Protein AF-A0A914BMP9-F1 (afdb_monomer_lite)

pLDDT: mean 74.97, std 15.51, range [31.22, 96.62]

Organism: Patiria miniata (NCBI:txid46514)

InterPro domains:
  IPR000421 Coagulation factor 5/8, C-terminal domain [PS50022] (1-108)
  IPR008979 Galactose-binding-like domain superfamily [SSF49785] (7-109)

Radius of gyration: 31.02 Å; chains: 1; bounding box: 95×32×79 Å

Foldseek 3Di:
DDFPDKDFPVAFWFKKKKKKAWQDPDPFAWFKKFKWFDQDPPPVDTDTFAKLVRDRIDTDDRPDDPPDRDIDIIITVGTDGHRMMIMDTDPDPGPDHDDDMDMDMDTDRPADDQEQALLVCLVVPDADFDKHWYNVCDPPPDDDTDIFTAHSVRSDTHWDWPCPDDDDDDDDPPDDDDDDIGIPDDLVVVVSSVVNDPDDDDDDDDDDDPDDPVPQDPQLQRGSDFDADSVRHTDSDPDDPPPPPPDPPD

Secondary structure (DSSP, 8-state):
--EEEEEEEEEEEEEEEEEEE---SSTT---EEEEEEESSS-TT--EEPPBTTS-SEEE------TT--PPEEEEBSS-EEEEEEEEEE-----S-----EEEEEEEE--S---BS-HHHHHHTT----EEEEE-SS-TTSSSPPEEEEEPTTT--EE--BTT-S--PPP--TTS-------BSS-HHHHHHHHHH-S----------SSS-GGGS-SSGGG-S---B-TTSPBPSSSSSS----PPP--

Structure (mmCIF, N/CA/C/O backbone):
data_AF-A0A914BMP9-F1
#
_entry.id   AF-A0A914BMP9-F1
#
loop_
_atom_site.group_PDB
_atom_site.id
_atom_site.type_symbol
_atom_site.label_atom_id
_atom_site.label_alt_id
_atom_site.label_comp_id
_atom_site.label_asym_id
_atom_site.label_entity_id
_atom_site.label_seq_id
_atom_site.pdbx_PDB_ins_code
_atom_site.Cartn_x
_atom_site.Cartn_y
_atom_site.Cartn_z
_atom_site.occupancy
_atom_site.B_iso_or_equiv
_atom_site.auth_seq_id
_atom_site.auth_comp_id
_atom_site.auth_asym_id
_atom_site.auth_atom_id
_atom_site.pdbx_PDB_model_num
ATOM 1 N N . MET A 1 1 ? 16.982 1.235 -35.894 1.00 47.88 1 MET A N 1
ATOM 2 C CA . MET A 1 1 ? 17.418 0.877 -3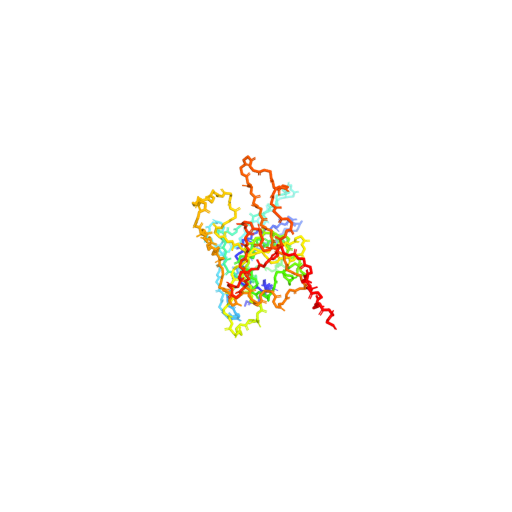4.534 1.00 47.88 1 MET A CA 1
ATOM 3 C C . MET A 1 1 ? 16.416 -0.136 -34.058 1.00 47.88 1 MET A C 1
ATOM 5 O O . MET A 1 1 ? 15.293 0.245 -33.751 1.00 47.88 1 MET A O 1
ATOM 9 N N . ASP A 1 2 ? 16.789 -1.405 -34.132 1.00 50.03 2 ASP A N 1
ATOM 10 C CA . ASP A 1 2 ? 15.947 -2.479 -33.630 1.00 50.03 2 ASP A CA 1
ATOM 11 C C . ASP A 1 2 ? 16.193 -2.558 -32.121 1.00 50.03 2 ASP A C 1
ATOM 13 O O . ASP A 1 2 ? 17.339 -2.580 -31.672 1.00 50.03 2 ASP A O 1
ATOM 17 N N . SER A 1 3 ? 15.127 -2.471 -31.326 1.00 55.94 3 SER A N 1
ATOM 18 C CA . SER A 1 3 ? 15.233 -2.638 -29.877 1.00 55.94 3 SER A CA 1
ATOM 19 C C . SER A 1 3 ? 15.641 -4.075 -29.590 1.00 55.94 3 SER A C 1
ATOM 21 O O . SER A 1 3 ? 14.993 -4.989 -30.104 1.00 55.94 3 SER A O 1
ATOM 23 N N . ILE A 1 4 ? 16.664 -4.270 -28.760 1.00 62.97 4 ILE A N 1
ATOM 24 C CA . ILE A 1 4 ? 17.112 -5.620 -28.404 1.00 62.97 4 ILE A CA 1
ATOM 25 C C . ILE A 1 4 ? 16.050 -6.296 -27.540 1.00 62.97 4 ILE A C 1
ATOM 27 O O . ILE A 1 4 ? 15.707 -7.437 -27.811 1.00 62.97 4 ILE A O 1
ATOM 31 N N . ASP A 1 5 ? 15.491 -5.571 -26.562 1.00 74.50 5 ASP A N 1
ATOM 32 C CA . ASP A 1 5 ? 14.438 -6.070 -25.676 1.00 74.50 5 ASP A CA 1
ATOM 33 C C . ASP A 1 5 ? 13.612 -4.920 -25.069 1.00 74.50 5 ASP A C 1
ATOM 35 O O . ASP A 1 5 ? 14.147 -3.862 -24.712 1.00 74.50 5 ASP A O 1
ATOM 39 N N . ILE A 1 6 ? 12.303 -5.151 -24.917 1.00 85.19 6 ILE A N 1
ATOM 40 C CA . ILE A 1 6 ? 11.377 -4.302 -24.155 1.00 85.19 6 ILE A CA 1
ATOM 41 C C . ILE A 1 6 ? 10.935 -5.079 -22.916 1.00 85.19 6 ILE A C 1
ATOM 43 O O . ILE A 1 6 ? 10.414 -6.187 -23.014 1.00 85.19 6 ILE A O 1
ATOM 47 N N . VAL A 1 7 ? 11.100 -4.469 -21.748 1.00 86.62 7 VAL A N 1
ATOM 48 C CA . VAL A 1 7 ? 10.632 -4.985 -20.463 1.00 86.62 7 VAL A CA 1
ATOM 49 C C . VAL A 1 7 ? 9.361 -4.241 -20.073 1.00 86.62 7 VAL A C 1
ATOM 51 O O . VAL A 1 7 ? 9.393 -3.030 -19.844 1.00 86.62 7 VAL A O 1
ATOM 54 N N . ASP A 1 8 ? 8.250 -4.969 -19.975 1.00 86.62 8 ASP A N 1
ATOM 55 C CA . ASP A 1 8 ? 7.015 -4.473 -19.370 1.00 86.62 8 ASP A CA 1
ATOM 56 C C . ASP A 1 8 ? 7.071 -4.650 -17.845 1.00 86.62 8 ASP A C 1
ATOM 58 O O . ASP A 1 8 ? 7.196 -5.765 -17.337 1.00 86.62 8 ASP A O 1
ATOM 62 N N . LEU A 1 9 ? 6.975 -3.544 -17.108 1.00 82.00 9 LEU A N 1
ATOM 63 C CA . LEU A 1 9 ? 6.970 -3.532 -15.643 1.00 82.00 9 LEU A CA 1
ATOM 64 C C . LEU A 1 9 ? 5.583 -3.812 -15.046 1.00 82.00 9 LEU A C 1
ATOM 66 O O . LEU A 1 9 ? 5.434 -3.875 -13.826 1.00 82.00 9 LEU A O 1
ATOM 70 N N . GLY A 1 10 ? 4.556 -3.970 -15.880 1.00 81.19 10 GLY A N 1
ATOM 71 C CA . GLY A 1 10 ? 3.204 -4.334 -15.469 1.00 81.19 10 GLY A CA 1
ATOM 72 C C . GLY A 1 10 ? 2.359 -3.171 -14.950 1.00 81.19 10 GLY A C 1
ATOM 73 O O . GLY A 1 10 ? 1.157 -3.182 -15.183 1.00 81.19 10 GLY A O 1
ATOM 74 N N . GLU A 1 11 ? 2.951 -2.166 -14.299 1.00 74.62 11 GLU A N 1
ATO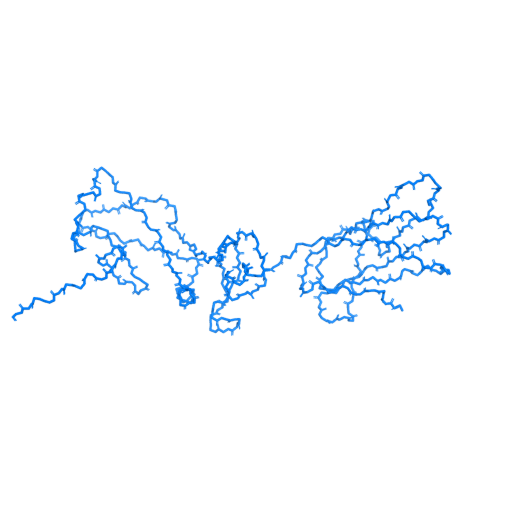M 75 C CA . GLU A 1 11 ? 2.339 -0.886 -13.896 1.00 74.62 11 GLU A CA 1
ATOM 76 C C . GLU A 1 11 ? 3.405 0.218 -13.852 1.00 74.62 11 GLU A C 1
ATOM 78 O O . GLU A 1 11 ? 4.608 -0.060 -13.884 1.00 74.62 11 GLU A O 1
ATOM 83 N N . ARG A 1 12 ? 2.982 1.489 -13.776 1.00 79.06 12 ARG A N 1
ATOM 84 C CA . ARG A 1 12 ? 3.905 2.629 -13.651 1.00 79.06 12 ARG A CA 1
ATOM 85 C C . ARG A 1 12 ? 4.666 2.530 -12.330 1.00 79.06 12 ARG A C 1
ATOM 87 O O . ARG A 1 12 ? 4.118 2.795 -11.267 1.00 79.06 12 ARG A O 1
ATOM 94 N N . THR A 1 13 ? 5.943 2.188 -12.412 1.00 78.19 13 THR A N 1
ATOM 95 C CA . THR A 1 13 ? 6.794 1.910 -11.257 1.00 78.19 13 THR A CA 1
ATOM 96 C C . THR A 1 13 ? 7.957 2.890 -11.226 1.00 78.19 13 THR A C 1
ATOM 98 O O . THR A 1 13 ? 8.589 3.159 -12.251 1.00 78.19 13 THR A O 1
ATOM 101 N N . ARG A 1 14 ? 8.259 3.447 -10.047 1.00 82.00 14 ARG A N 1
ATOM 102 C CA . ARG A 1 14 ? 9.479 4.236 -9.866 1.00 82.00 14 ARG A CA 1
ATOM 103 C C . ARG A 1 14 ? 10.655 3.274 -9.754 1.00 82.00 14 ARG A C 1
ATOM 105 O O . ARG A 1 14 ? 10.772 2.541 -8.777 1.00 82.00 14 ARG A O 1
ATOM 112 N N . VAL A 1 15 ? 11.514 3.288 -10.760 1.00 84.31 15 VAL A N 1
ATOM 113 C CA . VAL A 1 15 ? 12.625 2.353 -10.928 1.00 84.31 15 VAL A CA 1
ATOM 114 C C . VAL A 1 15 ? 13.955 3.092 -10.944 1.00 84.31 15 VAL A C 1
ATOM 116 O O . VAL A 1 15 ? 14.102 4.162 -11.535 1.00 84.31 15 VAL A O 1
ATOM 119 N N . SER A 1 16 ? 14.932 2.506 -10.270 1.00 86.12 16 SER A N 1
ATOM 120 C CA . SER A 1 16 ? 16.353 2.776 -10.447 1.00 86.12 16 SER A CA 1
ATOM 121 C C . SER A 1 16 ? 17.006 1.535 -11.054 1.00 86.12 16 SER A C 1
ATOM 123 O O . SER A 1 16 ? 16.418 0.452 -11.050 1.00 86.12 16 SER A O 1
ATOM 125 N N . GLY A 1 17 ? 18.211 1.668 -11.591 1.00 83.38 17 GLY A N 1
ATOM 126 C CA . GLY A 1 17 ? 18.893 0.567 -12.258 1.00 83.38 17 GLY A CA 1
ATOM 127 C C . GLY A 1 17 ? 20.357 0.483 -11.876 1.00 83.38 17 GLY A C 1
ATOM 128 O O . GLY A 1 17 ? 21.028 1.507 -11.714 1.00 83.38 17 GLY A O 1
ATOM 129 N N . ILE A 1 18 ? 20.833 -0.755 -11.759 1.00 80.75 18 ILE A N 1
ATOM 130 C CA . ILE A 1 18 ? 22.250 -1.097 -11.694 1.00 80.75 18 ILE A CA 1
ATOM 131 C C . ILE A 1 18 ? 22.560 -1.975 -12.902 1.00 80.75 18 ILE A C 1
ATOM 133 O O . ILE A 1 18 ? 21.872 -2.963 -13.168 1.00 80.75 18 ILE A O 1
ATOM 137 N N . ILE A 1 19 ? 23.614 -1.619 -13.629 1.00 76.94 19 ILE A N 1
ATOM 138 C CA . ILE A 1 19 ? 24.074 -2.378 -14.788 1.00 76.94 19 ILE A CA 1
ATOM 139 C C . ILE A 1 19 ? 25.419 -2.991 -14.447 1.00 76.94 19 ILE A C 1
ATOM 141 O O . ILE A 1 19 ? 26.342 -2.268 -14.080 1.00 76.94 19 ILE A O 1
ATOM 145 N N . ILE A 1 20 ? 25.529 -4.313 -14.573 1.00 72.25 20 ILE A N 1
ATOM 146 C CA . ILE A 1 20 ? 26.749 -5.057 -14.260 1.00 72.25 20 ILE A CA 1
ATOM 147 C C . ILE A 1 20 ? 27.230 -5.772 -15.517 1.00 72.25 20 ILE A C 1
ATOM 149 O O . ILE A 1 20 ? 26.557 -6.664 -16.039 1.00 72.25 20 ILE A O 1
ATOM 153 N N . GLN A 1 21 ? 28.447 -5.447 -15.947 1.00 69.50 21 GLN A N 1
ATOM 154 C CA . GLN A 1 21 ? 29.129 -6.176 -17.013 1.00 69.50 21 GLN A CA 1
ATOM 155 C C . GLN A 1 21 ? 30.239 -7.057 -16.445 1.00 69.50 21 GLN A C 1
ATOM 157 O O . GLN A 1 21 ? 31.037 -6.629 -15.604 1.00 69.50 21 GLN A O 1
ATOM 162 N N . LYS A 1 22 ? 30.289 -8.311 -16.905 1.00 62.03 22 LYS A N 1
ATOM 163 C CA . LYS A 1 22 ? 31.392 -9.223 -16.588 1.00 62.03 22 LYS A CA 1
ATOM 164 C C . LYS A 1 22 ? 32.527 -9.044 -17.604 1.00 62.03 22 LYS A C 1
ATOM 166 O O . LYS A 1 22 ? 32.237 -8.884 -18.789 1.00 62.03 22 LYS A O 1
ATOM 171 N N . PRO A 1 23 ? 33.799 -9.114 -17.172 1.00 58.88 23 PRO A N 1
ATOM 172 C CA . PRO A 1 23 ? 34.925 -9.101 -18.096 1.00 58.88 23 PRO A CA 1
ATOM 173 C C . PRO A 1 23 ? 34.833 -10.309 -19.034 1.00 58.88 23 PRO A C 1
ATOM 175 O O . PRO A 1 23 ? 34.606 -11.437 -18.588 1.00 58.88 23 PRO A O 1
ATOM 178 N N . TYR A 1 24 ? 34.986 -10.058 -20.333 1.00 57.50 24 TYR A N 1
ATOM 179 C CA . TYR A 1 24 ? 34.986 -11.090 -21.364 1.00 57.50 24 TYR A CA 1
ATOM 180 C C . TYR A 1 24 ? 36.405 -11.313 -21.892 1.00 57.50 24 TYR A C 1
ATOM 182 O O . TYR A 1 24 ? 37.180 -10.371 -22.029 1.00 57.50 24 TYR A O 1
ATOM 190 N N . TYR A 1 25 ? 36.750 -12.571 -22.171 1.00 55.09 25 TYR A N 1
ATOM 191 C CA . TYR A 1 25 ? 38.119 -12.998 -22.488 1.00 55.09 25 TYR A CA 1
ATOM 192 C C . TYR A 1 25 ? 38.595 -12.616 -23.898 1.00 55.09 25 TYR A C 1
ATOM 194 O O . TYR A 1 25 ? 39.784 -12.734 -24.188 1.00 55.09 25 TYR A O 1
ATOM 202 N N . TRP A 1 26 ? 37.691 -12.163 -24.769 1.00 54.84 26 TRP A N 1
ATOM 203 C CA . TRP A 1 26 ? 38.012 -11.801 -26.147 1.00 54.84 26 TRP A CA 1
ATOM 204 C C . TRP A 1 26 ? 38.124 -10.283 -26.295 1.00 54.84 26 TRP A C 1
ATOM 206 O O . TRP A 1 26 ? 37.185 -9.542 -26.002 1.00 54.84 26 TRP A O 1
ATOM 216 N N . HIS A 1 27 ? 39.288 -9.825 -26.757 1.00 53.19 27 HIS A N 1
ATOM 217 C CA . HIS A 1 27 ? 39.547 -8.426 -27.082 1.00 53.19 27 HIS A CA 1
ATOM 218 C C . HIS A 1 27 ? 38.557 -7.948 -28.158 1.00 53.19 27 HIS A C 1
ATOM 220 O O . HIS A 1 27 ? 38.539 -8.505 -29.252 1.00 53.19 27 HIS A O 1
ATOM 226 N N . GLY A 1 28 ? 37.743 -6.931 -27.855 1.00 53.28 28 GLY A N 1
ATOM 227 C CA . GLY A 1 28 ? 36.915 -6.241 -28.858 1.00 53.28 28 GLY A CA 1
ATOM 228 C C . GLY A 1 28 ? 35.428 -6.082 -28.537 1.00 53.28 28 GLY A C 1
ATOM 229 O O . GLY A 1 28 ? 34.734 -5.402 -29.284 1.00 53.28 28 GLY A O 1
ATOM 230 N N . CYS A 1 29 ? 34.925 -6.651 -27.437 1.00 58.94 29 CYS A N 1
ATOM 231 C CA . CYS A 1 29 ? 33.523 -6.476 -27.040 1.00 58.94 29 CYS A CA 1
ATOM 232 C C . CYS A 1 29 ? 33.325 -5.120 -26.344 1.00 58.94 29 CYS A C 1
ATOM 234 O O . CYS A 1 29 ? 33.365 -5.042 -25.117 1.00 58.94 29 CYS A O 1
ATOM 236 N N . ILE A 1 30 ? 33.150 -4.049 -27.118 1.00 55.19 30 ILE A N 1
ATOM 237 C CA . ILE A 1 30 ? 32.675 -2.760 -26.602 1.00 55.19 30 ILE A CA 1
ATOM 238 C C . ILE A 1 30 ? 31.152 -2.769 -26.699 1.00 55.19 30 ILE A C 1
ATOM 240 O O . ILE A 1 30 ? 30.599 -2.957 -27.779 1.00 55.19 30 ILE A O 1
ATOM 244 N N . THR A 1 31 ? 30.478 -2.580 -25.568 1.00 68.75 31 THR A N 1
ATOM 245 C CA . THR A 1 31 ? 29.019 -2.455 -25.511 1.00 68.75 31 THR A CA 1
ATOM 246 C C . THR A 1 31 ? 28.675 -1.056 -25.036 1.00 68.75 31 THR A C 1
ATOM 248 O O . THR A 1 31 ? 28.738 -0.760 -23.842 1.00 68.75 31 THR A O 1
ATOM 251 N N . SER A 1 32 ? 28.348 -0.189 -25.987 1.00 75.38 32 SER A N 1
ATOM 252 C CA . SER A 1 32 ? 27.621 1.046 -25.733 1.00 75.38 32 SER A CA 1
ATOM 253 C C . SER A 1 32 ? 26.132 0.779 -25.962 1.00 75.38 32 SER A C 1
ATOM 255 O O . SER A 1 32 ? 25.753 0.030 -26.864 1.00 75.38 32 SER A O 1
ATOM 257 N N . PHE A 1 33 ? 25.272 1.321 -25.104 1.00 78.31 33 PHE A N 1
ATOM 258 C CA . PHE A 1 33 ? 23.822 1.173 -25.238 1.00 78.31 33 PHE A CA 1
ATOM 259 C C . PHE A 1 33 ? 23.082 2.387 -24.689 1.00 78.31 33 PHE A C 1
ATOM 261 O O . PHE A 1 33 ? 23.592 3.127 -23.841 1.00 78.31 33 PHE A O 1
ATOM 268 N N . HIS A 1 34 ? 21.861 2.560 -25.185 1.00 86.06 34 HIS A N 1
ATOM 269 C CA . HIS A 1 34 ? 20.891 3.521 -24.688 1.00 86.06 34 HIS A CA 1
ATOM 270 C C . HIS A 1 34 ? 19.829 2.776 -23.889 1.00 86.06 34 HIS A C 1
ATOM 272 O O . HIS A 1 34 ? 19.298 1.755 -24.335 1.00 86.06 34 HIS A O 1
ATOM 278 N N . LEU A 1 35 ? 19.507 3.306 -22.715 1.00 89.19 35 LEU A N 1
ATOM 279 C CA . LEU A 1 35 ? 18.320 2.903 -21.979 1.00 89.19 35 LEU A CA 1
ATOM 280 C C . LEU A 1 35 ? 17.268 3.983 -22.126 1.00 89.19 35 LEU A C 1
ATOM 282 O O . LEU A 1 35 ? 17.548 5.168 -21.951 1.00 89.19 35 LEU A O 1
ATOM 286 N N . GLU A 1 36 ? 16.049 3.560 -22.407 1.00 91.62 36 GLU A N 1
ATOM 287 C CA . GLU A 1 36 ? 14.914 4.459 -22.521 1.00 91.62 36 GLU A CA 1
ATOM 288 C C . GLU A 1 36 ? 13.722 3.892 -21.765 1.00 91.62 36 GLU A C 1
ATOM 290 O O . GLU A 1 36 ? 13.591 2.678 -21.594 1.00 91.62 36 GLU A O 1
ATOM 295 N N . TYR A 1 37 ? 12.831 4.774 -21.329 1.00 92.00 37 TYR A N 1
ATOM 296 C CA . TYR A 1 37 ? 11.592 4.396 -20.670 1.00 92.00 37 TYR A CA 1
ATOM 297 C C . TYR A 1 37 ? 10.379 5.064 -21.308 1.00 92.00 37 TYR A C 1
ATOM 299 O O . TYR A 1 37 ? 10.472 6.152 -21.877 1.00 92.00 37 TYR A O 1
ATOM 307 N N . ALA A 1 38 ? 9.228 4.413 -21.172 1.00 90.06 38 ALA A N 1
ATOM 308 C CA . ALA A 1 38 ? 7.928 4.968 -21.520 1.00 90.06 38 ALA A CA 1
ATOM 309 C C . ALA A 1 38 ? 7.017 4.967 -20.286 1.00 90.06 38 ALA A C 1
ATOM 311 O O . ALA A 1 38 ? 7.037 4.035 -19.478 1.00 90.06 38 ALA A O 1
ATOM 312 N N . ILE A 1 39 ? 6.223 6.029 -20.131 1.00 83.81 39 ILE A N 1
ATOM 313 C CA . ILE A 1 39 ? 5.306 6.230 -18.989 1.00 83.81 39 ILE A CA 1
ATOM 314 C C . ILE A 1 39 ? 3.893 5.700 -19.309 1.00 83.81 39 ILE A C 1
ATOM 316 O O . ILE A 1 39 ? 3.117 5.372 -18.408 1.00 83.81 39 ILE A O 1
ATOM 320 N N . SER A 1 40 ? 3.544 5.627 -20.592 1.00 81.31 40 SER A N 1
ATOM 321 C CA . SER A 1 40 ? 2.226 5.239 -21.108 1.00 81.31 40 SER A CA 1
ATOM 322 C C . SER A 1 40 ? 2.308 4.012 -22.009 1.00 81.31 40 SER A C 1
ATOM 324 O O . SER A 1 40 ? 3.388 3.665 -22.475 1.00 81.31 40 SER A O 1
ATOM 326 N N . ASP A 1 41 ? 1.147 3.440 -22.328 1.00 77.44 41 ASP A N 1
ATOM 327 C CA . ASP A 1 41 ? 1.000 2.344 -23.302 1.00 77.44 41 ASP A CA 1
ATOM 328 C C . ASP A 1 41 ? 1.334 2.763 -24.742 1.00 77.44 41 ASP A C 1
ATOM 330 O O . ASP A 1 41 ? 1.500 1.928 -25.628 1.00 77.44 41 ASP A O 1
ATOM 334 N N . ASP A 1 42 ? 1.485 4.069 -24.976 1.00 79.06 42 ASP A N 1
ATOM 335 C CA . ASP A 1 42 ? 2.047 4.615 -26.206 1.00 79.06 42 ASP A CA 1
ATOM 336 C C . ASP A 1 42 ? 3.556 4.319 -26.301 1.00 79.06 42 ASP A C 1
ATOM 338 O O . ASP A 1 42 ? 4.407 5.139 -25.947 1.00 79.06 42 ASP A O 1
ATOM 342 N N . VAL A 1 43 ? 3.877 3.134 -26.826 1.00 71.38 43 VAL A N 1
ATOM 343 C CA . VAL A 1 43 ? 5.238 2.653 -27.122 1.00 71.38 43 VAL A CA 1
ATOM 344 C C . VAL A 1 43 ? 5.920 3.398 -28.278 1.00 71.38 43 VAL A C 1
ATOM 346 O O . VAL A 1 43 ? 6.939 2.941 -28.794 1.00 71.38 43 VAL A O 1
ATOM 349 N N . THR A 1 44 ? 5.394 4.544 -28.717 1.00 79.19 44 THR A N 1
ATOM 350 C CA . THR A 1 44 ? 6.082 5.428 -29.672 1.00 79.19 44 THR A CA 1
ATOM 351 C C . THR A 1 44 ? 6.859 6.549 -28.980 1.00 79.19 44 THR A C 1
ATOM 353 O O . THR A 1 44 ? 7.745 7.145 -29.592 1.00 79.19 44 THR A O 1
ATOM 356 N N . LYS A 1 45 ? 6.585 6.810 -27.693 1.00 86.44 45 LYS A N 1
ATOM 357 C CA . LYS A 1 45 ? 7.198 7.899 -26.920 1.00 86.44 45 LYS A CA 1
ATOM 358 C C . LYS A 1 45 ? 8.150 7.362 -25.863 1.00 86.44 45 LYS A C 1
ATOM 360 O O . LYS A 1 45 ? 7.734 6.909 -24.799 1.00 86.44 45 LYS A O 1
ATOM 365 N N . TRP A 1 46 ? 9.437 7.486 -26.157 1.00 90.88 46 TRP A N 1
ATOM 366 C CA . TRP A 1 46 ? 10.519 7.020 -25.301 1.00 90.88 46 TRP A CA 1
ATOM 367 C C . TRP A 1 46 ? 11.344 8.193 -24.789 1.00 90.88 46 TRP A C 1
ATOM 369 O O . TRP A 1 46 ? 11.604 9.148 -25.519 1.00 90.88 46 TRP A O 1
ATOM 379 N N . ILE A 1 47 ? 11.720 8.122 -23.516 1.00 91.94 47 ILE A N 1
ATOM 380 C CA . ILE A 1 47 ? 12.506 9.137 -22.819 1.00 91.94 47 ILE A CA 1
ATOM 381 C C . ILE A 1 47 ? 13.836 8.496 -22.404 1.00 91.94 47 ILE A C 1
ATOM 383 O O . ILE A 1 47 ? 13.809 7.413 -21.811 1.00 91.94 47 ILE A O 1
ATOM 387 N N . PRO A 1 48 ? 14.994 9.123 -22.676 1.00 92.62 48 PRO A N 1
ATOM 388 C CA . PRO A 1 48 ? 16.286 8.555 -22.312 1.00 92.62 48 PRO A CA 1
ATOM 389 C C . PRO A 1 48 ? 16.476 8.509 -20.792 1.00 92.62 48 PRO A C 1
ATOM 391 O O . PRO A 1 48 ? 16.109 9.432 -20.059 1.00 92.62 48 PRO A O 1
ATOM 394 N N . ILE A 1 49 ? 17.080 7.421 -20.316 1.00 91.12 49 ILE A N 1
ATOM 395 C CA . ILE A 1 49 ? 17.577 7.289 -18.948 1.00 91.12 49 ILE A CA 1
ATOM 396 C C . ILE A 1 49 ? 19.031 7.750 -18.936 1.00 91.12 49 ILE A C 1
ATOM 398 O O . ILE A 1 49 ? 19.861 7.234 -19.679 1.00 91.12 49 ILE A O 1
ATOM 402 N N . LEU A 1 50 ? 19.346 8.704 -18.062 1.00 89.25 50 LEU A N 1
ATOM 403 C CA . LEU A 1 50 ? 20.698 9.238 -17.937 1.00 89.25 50 LEU A CA 1
ATOM 404 C C . LEU A 1 50 ? 21.553 8.380 -16.995 1.00 89.25 50 LEU A C 1
ATOM 406 O O . LEU A 1 50 ? 21.101 7.986 -15.914 1.00 89.25 50 LEU A O 1
ATOM 410 N N . ASN A 1 51 ? 22.804 8.145 -17.381 1.00 87.00 51 ASN A N 1
ATOM 411 C CA . ASN A 1 51 ? 23.848 7.570 -16.533 1.00 87.00 51 ASN A CA 1
ATOM 412 C C . ASN A 1 51 ? 24.271 8.566 -15.438 1.00 87.00 51 ASN A C 1
ATOM 414 O O . ASN A 1 51 ? 23.975 9.753 -15.529 1.00 87.00 51 ASN A O 1
ATOM 418 N N . SER A 1 52 ? 24.976 8.117 -14.400 1.00 83.56 52 SER A N 1
ATOM 419 C CA . SER A 1 52 ? 25.420 8.938 -13.262 1.00 83.56 52 SER A CA 1
ATOM 420 C C . SER A 1 52 ? 26.232 10.185 -13.646 1.00 83.56 52 SER A C 1
ATOM 422 O O . SER A 1 52 ? 26.174 11.193 -12.942 1.00 83.56 52 SER A O 1
ATOM 424 N N . ASP A 1 53 ? 26.930 10.152 -14.782 1.00 85.19 53 ASP A N 1
ATOM 425 C CA . ASP A 1 53 ? 27.639 11.286 -15.392 1.00 85.19 53 ASP A CA 1
ATOM 426 C C . ASP A 1 53 ? 26.736 12.214 -16.234 1.00 85.19 53 ASP A C 1
ATOM 428 O O . ASP A 1 53 ? 27.213 13.171 -16.840 1.00 85.19 53 ASP A O 1
ATOM 432 N N . ARG A 1 54 ? 25.423 11.958 -16.226 1.00 84.06 54 ARG A N 1
ATOM 433 C CA . ARG A 1 54 ? 24.352 12.635 -16.971 1.00 84.06 54 ARG A CA 1
ATOM 434 C C . ARG A 1 54 ? 24.407 12.460 -18.487 1.00 84.06 54 ARG A C 1
ATOM 436 O O . ARG A 1 54 ? 23.752 13.214 -19.204 1.00 84.06 54 ARG A O 1
ATOM 443 N N . THR A 1 55 ? 25.149 11.475 -18.980 1.00 87.88 55 THR A N 1
ATOM 444 C CA . THR A 1 55 ? 25.142 11.118 -20.401 1.00 87.88 55 THR A CA 1
ATOM 445 C C . THR A 1 55 ? 24.018 10.127 -20.719 1.00 87.88 55 THR A C 1
ATOM 447 O O . THR A 1 55 ? 23.573 9.371 -19.857 1.00 87.88 55 THR A O 1
ATOM 450 N N . GLU A 1 56 ? 23.540 10.133 -21.964 1.00 87.06 56 GLU A N 1
ATOM 451 C CA . GLU A 1 56 ? 22.502 9.203 -22.453 1.00 87.06 56 GLU A CA 1
ATOM 452 C C . GLU A 1 56 ? 23.069 7.840 -22.875 1.00 87.06 56 GLU A C 1
ATOM 454 O O . GLU A 1 56 ? 22.322 6.889 -23.101 1.00 87.06 56 GLU A O 1
ATOM 459 N N . VAL A 1 57 ? 24.394 7.752 -23.016 1.00 84.50 57 VAL A N 1
ATOM 460 C CA . VAL A 1 57 ? 25.089 6.550 -23.471 1.00 84.50 57 VAL A CA 1
ATOM 461 C C . VAL A 1 57 ? 25.760 5.901 -22.279 1.00 84.50 57 VAL A C 1
ATOM 463 O O . VAL A 1 57 ? 26.703 6.442 -21.702 1.00 84.50 57 VAL A O 1
ATOM 466 N N . PHE A 1 58 ? 25.338 4.686 -21.960 1.00 79.62 58 PHE A N 1
ATOM 467 C CA . PHE A 1 58 ? 26.060 3.858 -21.012 1.00 79.62 58 PHE A CA 1
ATOM 468 C C . PHE A 1 58 ? 27.272 3.265 -21.729 1.00 79.62 58 PHE A C 1
ATOM 470 O O . PHE A 1 58 ? 27.158 2.311 -22.498 1.00 79.62 58 PHE A O 1
ATOM 477 N N . GLN A 1 59 ? 28.439 3.875 -21.519 1.00 74.31 59 GLN A N 1
ATOM 478 C CA . GLN A 1 59 ? 29.699 3.368 -22.052 1.00 74.31 59 GLN A CA 1
ATOM 479 C C . GLN A 1 59 ? 30.346 2.411 -21.061 1.00 74.31 59 GLN A C 1
ATOM 481 O O . GLN A 1 59 ? 30.620 2.777 -19.916 1.00 74.31 59 GLN A O 1
ATOM 486 N N . VAL A 1 60 ? 30.682 1.212 -21.530 1.00 66.00 60 VAL A N 1
ATOM 487 C CA . VAL A 1 60 ? 31.548 0.305 -20.781 1.00 66.00 60 VAL A CA 1
ATOM 488 C C . VAL A 1 60 ? 32.910 0.245 -21.456 1.00 66.00 60 VAL A C 1
ATOM 490 O O . VAL A 1 60 ? 33.057 -0.226 -22.583 1.00 66.00 60 VAL A O 1
ATOM 493 N N . LYS A 1 61 ? 33.933 0.771 -20.774 1.00 57.91 61 LYS A N 1
ATOM 494 C CA . LYS A 1 61 ? 35.308 0.805 -21.290 1.00 57.91 61 LYS A CA 1
ATOM 495 C C . LYS A 1 61 ? 35.885 -0.614 -21.310 1.00 57.91 61 LYS A C 1
ATOM 497 O O . LYS A 1 61 ? 36.298 -1.134 -20.281 1.00 57.91 61 LYS A O 1
ATOM 502 N N . ALA A 1 62 ? 35.930 -1.230 -22.488 1.00 51.88 62 ALA A N 1
ATOM 503 C CA . ALA A 1 62 ? 36.295 -2.637 -22.669 1.00 51.88 62 ALA A CA 1
ATOM 504 C C . ALA A 1 62 ? 37.798 -2.907 -22.891 1.00 51.88 62 ALA A C 1
ATOM 506 O O . ALA A 1 62 ? 38.164 -3.792 -23.662 1.00 51.88 62 ALA A O 1
ATOM 507 N N . TYR A 1 63 ? 38.693 -2.194 -22.205 1.00 52.97 63 TYR A N 1
ATOM 508 C CA . TYR A 1 63 ? 40.117 -2.559 -22.191 1.00 52.97 63 TYR A CA 1
ATOM 509 C C . TYR A 1 63 ? 40.450 -3.350 -20.928 1.00 52.97 63 TYR A C 1
ATOM 511 O O . TYR A 1 63 ? 41.233 -2.915 -20.089 1.00 52.97 63 TYR A O 1
ATOM 519 N N . PHE A 1 64 ? 39.850 -4.532 -20.789 1.00 53.94 64 PHE A N 1
ATOM 520 C CA . PHE A 1 64 ? 40.272 -5.469 -19.756 1.00 53.94 64 PHE A CA 1
ATOM 521 C C . PHE A 1 64 ? 41.593 -6.104 -20.197 1.00 53.94 64 PHE A C 1
ATOM 523 O O . PHE A 1 64 ? 41.643 -6.930 -21.109 1.00 53.94 64 PHE A O 1
ATOM 530 N N . THR A 1 65 ? 42.694 -5.699 -19.567 1.00 52.88 65 THR A N 1
ATOM 531 C CA . THR A 1 65 ? 43.934 -6.483 -19.627 1.00 52.88 65 THR A CA 1
ATOM 532 C C . THR A 1 65 ? 43.695 -7.821 -18.919 1.00 52.88 65 THR A C 1
ATOM 534 O O . THR A 1 65 ? 42.850 -7.900 -18.026 1.00 52.88 65 THR A O 1
ATOM 537 N N . GLN A 1 66 ? 44.424 -8.883 -19.293 1.00 53.19 66 GLN A N 1
ATOM 538 C CA . GLN A 1 66 ? 44.256 -10.268 -18.797 1.00 53.19 66 GLN A CA 1
ATOM 539 C C . GLN A 1 66 ? 44.246 -10.436 -17.258 1.00 53.19 66 GLN A C 1
ATOM 541 O O . GLN A 1 66 ? 44.072 -11.550 -16.762 1.00 53.19 66 GLN A O 1
ATOM 546 N N . HIS A 1 67 ? 44.469 -9.374 -16.480 1.00 52.81 67 HIS A N 1
ATOM 547 C CA . HIS A 1 67 ? 44.579 -9.398 -15.022 1.00 52.81 67 HIS A CA 1
ATOM 548 C C . HIS A 1 67 ? 43.527 -8.554 -14.284 1.00 52.81 67 HIS A C 1
ATOM 550 O O . HIS A 1 67 ? 43.484 -8.604 -13.055 1.00 52.81 67 HIS A O 1
ATOM 556 N N . GLN A 1 68 ? 42.633 -7.836 -14.976 1.00 52.38 68 GLN A N 1
ATOM 557 C CA . GLN A 1 68 ? 41.566 -7.084 -14.306 1.00 52.38 68 GLN A CA 1
ATOM 558 C C . GLN A 1 68 ? 40.285 -7.918 -14.174 1.00 52.38 68 GLN A C 1
ATOM 560 O O . GLN A 1 68 ? 39.567 -8.169 -15.136 1.00 52.38 68 GLN A O 1
ATOM 565 N N . ARG A 1 69 ? 39.973 -8.320 -12.934 1.00 53.66 69 ARG A N 1
ATOM 566 C CA . ARG A 1 69 ? 38.670 -8.890 -12.524 1.00 53.66 69 ARG A CA 1
ATOM 567 C C . ARG A 1 69 ? 37.618 -7.803 -12.251 1.00 53.66 69 ARG A C 1
ATOM 569 O O . ARG A 1 69 ? 36.688 -8.024 -11.474 1.00 53.66 69 ARG A O 1
ATOM 576 N N . GLU A 1 70 ? 37.805 -6.606 -12.791 1.00 53.16 70 GLU A N 1
ATOM 577 C CA . GLU A 1 70 ? 36.961 -5.465 -12.457 1.00 53.16 70 GLU A CA 1
ATOM 578 C C . GLU A 1 70 ? 35.600 -5.605 -13.141 1.00 53.16 70 GLU A C 1
ATOM 580 O O . GLU A 1 70 ? 35.495 -5.853 -14.340 1.00 53.16 70 GLU A O 1
ATOM 585 N N . ARG A 1 71 ? 34.539 -5.504 -12.339 1.00 64.06 71 ARG A N 1
ATOM 586 C CA . ARG A 1 71 ? 33.163 -5.421 -12.823 1.00 64.06 71 ARG A CA 1
ATOM 587 C C . ARG A 1 71 ? 32.876 -3.953 -13.084 1.00 64.06 71 ARG A C 1
ATOM 589 O O . ARG A 1 71 ? 33.031 -3.148 -12.168 1.00 64.06 71 ARG A O 1
ATOM 596 N N . HIS A 1 72 ? 32.447 -3.611 -14.293 1.00 65.56 72 HIS A N 1
ATOM 597 C CA . HIS A 1 72 ? 31.935 -2.270 -14.538 1.00 65.56 72 HIS A CA 1
ATOM 598 C C . HIS A 1 72 ? 30.510 -2.191 -13.997 1.00 65.56 72 HIS A C 1
ATOM 600 O O . HIS A 1 72 ? 29.686 -3.056 -14.314 1.00 65.56 72 HIS A O 1
ATOM 606 N N . ILE A 1 73 ? 30.252 -1.186 -13.159 1.00 69.38 73 ILE A N 1
ATOM 607 C CA . ILE A 1 73 ? 28.940 -0.938 -12.572 1.00 69.38 73 ILE A CA 1
ATOM 608 C C . ILE A 1 73 ? 28.503 0.470 -12.956 1.00 69.38 73 ILE A C 1
ATOM 610 O O . ILE A 1 73 ? 29.164 1.442 -12.591 1.00 69.38 73 ILE A O 1
ATOM 614 N N . SER A 1 74 ? 27.387 0.568 -13.672 1.00 75.00 74 SER A N 1
ATOM 615 C CA . SER A 1 74 ? 26.745 1.844 -13.993 1.00 75.00 74 SER A CA 1
ATOM 616 C C . SER A 1 74 ? 25.426 1.979 -13.246 1.00 75.00 74 SER A C 1
ATOM 618 O O . SER A 1 74 ? 24.749 0.984 -12.979 1.00 75.00 74 SER A O 1
ATOM 620 N N . TYR A 1 75 ? 25.068 3.220 -12.928 1.00 83.00 75 TYR A N 1
ATOM 621 C CA . TYR A 1 75 ? 23.871 3.564 -12.168 1.00 83.00 75 TYR A CA 1
ATOM 622 C C . TYR A 1 75 ? 23.071 4.612 -12.921 1.00 83.00 75 TYR A C 1
ATOM 624 O O . TYR A 1 75 ? 23.633 5.441 -13.638 1.00 83.00 75 TYR A O 1
ATOM 632 N N . PHE A 1 76 ? 21.7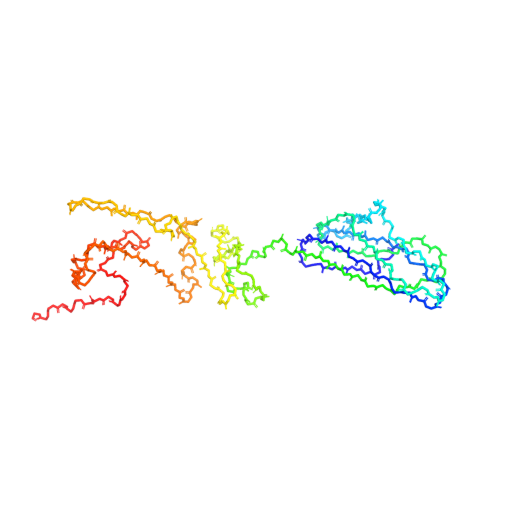62 4.616 -12.705 1.00 86.56 76 PHE A N 1
ATOM 633 C CA . PHE A 1 76 ? 20.932 5.718 -13.174 1.00 86.56 76 PHE A CA 1
ATOM 634 C C . PHE A 1 76 ? 21.297 6.982 -12.391 1.00 86.56 76 PHE A C 1
ATOM 636 O O . PHE A 1 76 ? 21.514 6.923 -11.180 1.00 86.56 76 PHE A O 1
ATOM 643 N N . TYR A 1 77 ? 21.329 8.133 -13.063 1.00 84.81 77 TYR A N 1
ATOM 644 C CA . TYR A 1 77 ? 21.508 9.427 -12.399 1.00 84.81 77 TYR A CA 1
ATOM 645 C C . TYR A 1 77 ? 20.420 9.682 -11.348 1.00 84.81 77 TYR A C 1
ATOM 647 O O . TYR A 1 77 ? 20.687 10.179 -10.254 1.00 84.81 77 TYR A O 1
ATOM 655 N N . SER A 1 78 ? 19.182 9.330 -11.690 1.00 80.62 78 SER A N 1
ATOM 656 C CA . SER A 1 78 ? 18.010 9.450 -10.833 1.00 80.62 78 SER A CA 1
ATOM 657 C C . SER A 1 78 ? 17.016 8.334 -11.135 1.00 80.62 78 SER A C 1
ATOM 659 O O . SER A 1 78 ? 16.976 7.825 -12.255 1.00 80.62 78 SER A O 1
ATOM 661 N N . SER A 1 79 ? 16.160 8.001 -10.166 1.00 83.44 79 SER A N 1
ATOM 662 C CA . SER A 1 79 ? 15.021 7.113 -10.429 1.00 83.44 79 SER A CA 1
ATOM 663 C C . SER A 1 79 ? 14.071 7.715 -11.470 1.00 83.44 79 SER A C 1
ATOM 665 O O . SER A 1 79 ? 13.816 8.923 -11.466 1.00 83.44 79 SER A O 1
ATOM 667 N N . VAL A 1 80 ? 13.517 6.865 -12.331 1.00 86.31 80 VAL A N 1
ATOM 668 C CA . VAL A 1 80 ? 12.539 7.235 -13.363 1.00 86.31 80 VAL A CA 1
ATOM 669 C C . VAL A 1 80 ? 11.200 6.566 -13.074 1.00 86.31 80 VAL A C 1
ATOM 671 O O . VAL A 1 80 ? 11.156 5.488 -12.488 1.00 86.31 80 VAL A O 1
ATOM 674 N N . LEU A 1 81 ? 10.092 7.208 -13.442 1.00 85.62 81 LEU A N 1
ATOM 675 C CA . LEU A 1 81 ? 8.768 6.587 -13.384 1.00 85.62 81 LEU A CA 1
ATOM 676 C C . LEU A 1 81 ? 8.503 5.916 -14.732 1.00 85.62 81 LEU A C 1
ATOM 678 O O . LEU A 1 81 ? 8.308 6.616 -15.720 1.00 85.62 81 LEU A O 1
ATOM 682 N N . ALA A 1 82 ? 8.511 4.586 -14.779 1.00 87.25 82 ALA A N 1
ATOM 683 C CA . ALA A 1 82 ? 8.448 3.824 -16.022 1.00 87.25 82 ALA A CA 1
ATOM 684 C C . ALA A 1 82 ? 7.342 2.765 -15.985 1.00 87.25 82 ALA A C 1
ATOM 686 O O . ALA A 1 82 ? 7.108 2.134 -14.957 1.00 87.25 82 ALA A O 1
ATOM 687 N N . ARG A 1 83 ? 6.683 2.552 -17.125 1.00 84.25 83 ARG A N 1
ATOM 688 C CA . ARG A 1 83 ? 5.855 1.373 -17.404 1.00 84.25 83 ARG A CA 1
ATOM 689 C C . ARG A 1 83 ? 6.625 0.371 -18.260 1.00 84.25 83 ARG A C 1
ATOM 691 O O . ARG A 1 83 ? 6.605 -0.818 -17.973 1.00 84.25 83 ARG A O 1
ATOM 698 N N . PHE A 1 84 ? 7.336 0.874 -19.263 1.00 89.50 84 PHE A N 1
ATOM 699 C CA . PHE A 1 84 ? 8.231 0.079 -20.092 1.00 89.50 84 PHE A CA 1
ATOM 700 C C . PHE A 1 84 ? 9.647 0.613 -19.969 1.00 89.50 84 PHE A C 1
ATOM 702 O O . PHE A 1 84 ? 9.847 1.828 -19.894 1.00 89.50 84 PHE A O 1
ATOM 709 N N . ILE A 1 85 ? 10.617 -0.291 -19.991 1.00 90.12 85 ILE A N 1
ATOM 710 C CA . ILE A 1 85 ? 12.023 0.035 -20.221 1.00 90.12 85 ILE A CA 1
ATOM 711 C C . ILE A 1 85 ? 12.459 -0.719 -21.463 1.00 90.12 85 ILE A C 1
ATOM 713 O O . ILE A 1 85 ? 12.122 -1.889 -21.621 1.00 90.12 85 ILE A O 1
ATOM 717 N N . ARG A 1 86 ? 13.228 -0.073 -22.331 1.00 88.75 86 ARG A N 1
ATOM 718 C CA . ARG A 1 86 ? 13.875 -0.753 -23.448 1.00 88.75 86 ARG A CA 1
ATOM 719 C C . ARG A 1 86 ? 15.358 -0.464 -23.492 1.00 88.75 86 ARG A C 1
ATOM 721 O O . ARG A 1 86 ? 15.821 0.583 -23.032 1.00 88.75 86 ARG A O 1
ATOM 728 N N . LEU A 1 87 ? 16.068 -1.406 -24.093 1.00 85.31 87 LEU A N 1
ATOM 729 C CA . LEU A 1 87 ? 17.472 -1.275 -24.424 1.00 85.31 87 LEU A CA 1
ATOM 730 C C . LEU A 1 87 ? 17.630 -1.169 -25.938 1.00 85.31 87 LEU A C 1
ATOM 732 O O . LEU A 1 87 ? 17.138 -2.017 -26.685 1.00 85.31 87 LEU A O 1
ATOM 736 N N . ASN A 1 88 ? 18.367 -0.148 -26.368 1.00 81.62 88 ASN A N 1
ATOM 737 C CA . ASN A 1 88 ? 18.779 0.012 -27.755 1.00 81.62 88 ASN A CA 1
ATOM 738 C C . ASN A 1 88 ? 20.301 -0.030 -27.853 1.00 81.62 88 ASN A C 1
ATOM 740 O O . ASN A 1 88 ? 21.011 0.474 -26.977 1.00 81.62 88 ASN A O 1
ATOM 744 N N . GLU A 1 89 ? 20.797 -0.590 -28.950 1.00 72.50 89 GLU A N 1
ATOM 745 C CA . GLU A 1 89 ? 22.220 -0.571 -29.271 1.00 72.50 89 GLU A CA 1
ATOM 746 C C . GLU A 1 89 ? 22.732 0.867 -29.376 1.00 72.50 89 GLU A C 1
ATOM 748 O O . GLU A 1 89 ? 22.141 1.718 -30.046 1.00 72.50 89 GLU A O 1
ATOM 753 N N . GLY A 1 90 ? 23.841 1.138 -28.690 1.00 66.06 90 GLY A N 1
ATOM 754 C CA . GLY A 1 90 ? 24.639 2.330 -28.911 1.00 66.06 90 GLY A CA 1
ATOM 755 C C . GLY A 1 90 ? 25.357 2.154 -30.235 1.00 66.06 90 GLY A C 1
ATOM 756 O O . GLY A 1 90 ? 25.850 1.071 -30.541 1.00 66.06 90 GLY A O 1
ATOM 757 N N . LEU A 1 91 ? 25.356 3.202 -31.050 1.00 56.94 91 LEU A N 1
ATOM 758 C CA . LEU A 1 91 ? 25.931 3.214 -32.393 1.00 56.94 91 LEU A CA 1
ATOM 759 C C . LEU A 1 91 ? 27.466 3.102 -32.350 1.00 56.94 91 LEU A C 1
ATOM 761 O O . LEU A 1 91 ? 28.166 4.047 -32.702 1.00 56.94 91 LEU A O 1
ATOM 765 N N . ASP A 1 92 ? 28.008 1.962 -31.937 1.00 56.19 92 ASP A N 1
ATOM 766 C CA . ASP A 1 92 ? 29.381 1.602 -32.252 1.00 56.19 92 ASP A CA 1
ATOM 767 C C . ASP A 1 92 ? 29.370 0.746 -33.517 1.00 56.19 92 ASP A C 1
ATOM 769 O O . ASP A 1 92 ? 28.835 -0.364 -33.548 1.00 56.19 92 ASP A O 1
ATOM 773 N N . ASN A 1 93 ? 30.016 1.261 -34.568 1.00 54.66 93 ASN A N 1
ATOM 774 C CA . ASN A 1 93 ? 30.277 0.581 -35.845 1.00 54.66 93 ASN A CA 1
ATOM 775 C C . ASN A 1 93 ? 31.248 -0.615 -35.694 1.00 54.66 93 ASN A C 1
ATOM 777 O O . ASN A 1 93 ? 32.014 -0.928 -36.608 1.00 54.66 93 ASN A O 1
ATOM 781 N N . SER A 1 94 ? 31.272 -1.259 -34.524 1.00 56.91 94 SER A N 1
ATOM 782 C CA . SER A 1 94 ? 32.054 -2.458 -34.270 1.00 56.91 94 SER A CA 1
ATOM 783 C C . SER A 1 94 ? 31.420 -3.631 -35.022 1.00 56.91 94 SER A C 1
ATOM 785 O O . SER A 1 94 ? 30.231 -3.884 -34.849 1.00 56.91 94 SER A O 1
ATOM 787 N N . PRO A 1 95 ? 32.185 -4.400 -35.814 1.00 55.19 95 PRO A N 1
ATOM 788 C CA . PRO A 1 95 ? 31.690 -5.621 -36.450 1.00 55.19 95 PRO A CA 1
ATOM 789 C C . PRO A 1 95 ? 31.455 -6.776 -35.455 1.00 55.19 95 PRO A C 1
ATOM 791 O O . PRO A 1 95 ? 31.072 -7.868 -35.867 1.00 55.19 95 PRO A O 1
ATOM 794 N N . TRP A 1 96 ? 31.696 -6.554 -34.157 1.00 55.84 96 TRP A N 1
ATOM 795 C CA . TRP A 1 96 ? 31.553 -7.542 -33.090 1.00 55.84 96 TRP A CA 1
ATOM 796 C C . TRP A 1 96 ? 30.642 -6.992 -31.984 1.00 55.84 96 TRP A C 1
ATOM 798 O O . TRP A 1 96 ? 31.114 -6.363 -31.034 1.00 55.84 96 TRP A O 1
ATOM 808 N N . HIS A 1 97 ? 29.333 -7.223 -32.106 1.00 57.09 97 HIS A N 1
ATOM 809 C CA . HIS A 1 97 ? 28.352 -6.911 -31.064 1.00 57.09 97 HIS A CA 1
ATOM 810 C C . HIS A 1 97 ? 28.188 -8.120 -30.142 1.00 57.09 97 HIS A C 1
ATOM 812 O O . HIS A 1 97 ? 27.567 -9.119 -30.499 1.00 57.09 97 HIS A O 1
ATOM 818 N N . CYS A 1 98 ? 28.781 -8.065 -28.951 1.00 61.72 98 CYS A N 1
ATOM 819 C CA . CYS A 1 98 ? 28.620 -9.117 -27.948 1.00 61.72 98 CYS A CA 1
ATOM 820 C C . CYS A 1 98 ? 28.077 -8.522 -26.649 1.00 61.72 98 CYS A C 1
ATOM 822 O O . CYS A 1 98 ? 28.808 -7.853 -25.921 1.00 61.72 98 CYS A O 1
ATOM 824 N N . PHE A 1 99 ? 26.815 -8.815 -26.330 1.00 61.56 99 PHE A N 1
ATOM 825 C CA . PHE A 1 99 ? 26.157 -8.361 -25.106 1.00 61.56 99 PHE A CA 1
ATOM 826 C C . PHE A 1 99 ? 26.197 -9.454 -24.029 1.00 61.56 99 PHE A C 1
ATOM 828 O O . PHE A 1 99 ? 25.430 -10.411 -24.055 1.00 61.56 99 PHE A O 1
ATOM 835 N N . LEU A 1 100 ? 27.102 -9.313 -23.058 1.00 65.19 100 LEU A N 1
ATOM 836 C CA . LEU A 1 100 ? 27.157 -10.147 -21.850 1.00 65.19 100 LEU A CA 1
ATOM 837 C C . LEU A 1 100 ? 27.010 -9.257 -20.619 1.00 65.19 100 LEU A C 1
ATOM 839 O O . LEU A 1 100 ? 27.976 -8.929 -19.926 1.00 65.19 100 LEU A O 1
ATOM 843 N N . MET A 1 101 ? 25.774 -8.837 -20.374 1.00 69.19 101 MET A N 1
ATOM 844 C CA . MET A 1 101 ? 25.427 -7.911 -19.303 1.00 69.19 101 MET A CA 1
ATOM 845 C C . MET A 1 101 ? 24.284 -8.461 -18.464 1.00 69.19 101 MET A C 1
ATOM 847 O O . MET A 1 101 ? 23.456 -9.237 -18.939 1.00 69.19 101 MET A O 1
ATOM 851 N N . ARG A 1 102 ? 24.249 -8.040 -17.202 1.00 73.88 102 ARG A N 1
ATOM 852 C CA . ARG A 1 102 ? 23.104 -8.219 -16.319 1.00 73.88 102 ARG A CA 1
ATOM 853 C C . ARG A 1 102 ? 22.546 -6.848 -15.967 1.00 73.88 102 ARG A C 1
ATOM 855 O O . ARG A 1 102 ? 23.289 -5.970 -15.525 1.00 73.88 102 ARG A O 1
ATOM 862 N N . PHE A 1 103 ? 21.239 -6.718 -16.133 1.00 74.75 103 PHE A N 1
ATOM 863 C CA . PHE A 1 103 ? 20.468 -5.554 -15.731 1.00 74.75 103 PHE A CA 1
ATOM 864 C C . PHE A 1 103 ? 19.636 -5.93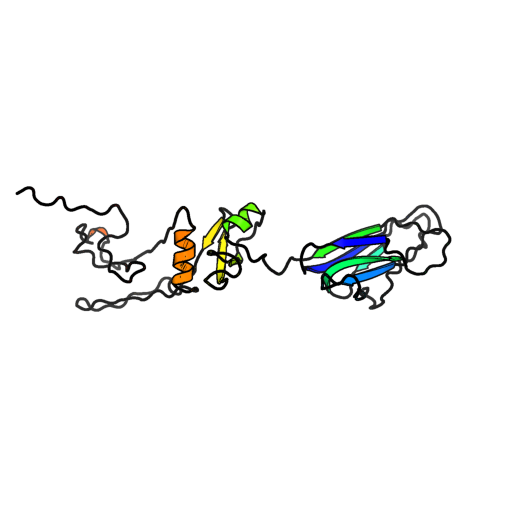0 -14.518 1.00 74.75 103 PHE A C 1
ATOM 866 O O . PHE A 1 103 ? 18.844 -6.868 -14.586 1.00 74.75 103 PHE A O 1
ATOM 873 N N . ASP A 1 104 ? 19.823 -5.205 -13.423 1.00 78.31 104 ASP A N 1
ATOM 874 C CA . ASP A 1 104 ? 18.953 -5.311 -12.261 1.00 78.31 104 ASP A CA 1
ATOM 875 C C . ASP A 1 104 ? 18.210 -3.977 -12.112 1.00 78.31 104 ASP A C 1
ATOM 877 O O . ASP A 1 104 ? 18.807 -2.938 -11.809 1.00 78.31 104 ASP A O 1
ATOM 881 N N . PHE A 1 105 ? 16.898 -4.000 -12.353 1.00 76.81 105 PHE A N 1
ATOM 882 C CA . PHE A 1 105 ? 16.015 -2.873 -12.067 1.00 76.81 105 PHE A CA 1
ATOM 883 C C . PHE A 1 105 ? 15.509 -3.005 -10.635 1.00 76.81 105 PHE A C 1
ATOM 885 O O . PHE A 1 105 ? 14.873 -3.994 -10.274 1.00 76.81 105 PHE A O 1
ATOM 892 N N . ILE A 1 106 ? 15.795 -2.000 -9.817 1.00 78.44 106 ILE A N 1
ATOM 893 C CA . ILE A 1 106 ? 15.331 -1.920 -8.438 1.00 78.44 106 ILE A CA 1
ATOM 894 C C . ILE A 1 106 ? 14.248 -0.852 -8.414 1.00 78.44 106 ILE A C 1
ATOM 896 O O . ILE A 1 106 ? 14.530 0.343 -8.502 1.00 78.44 106 ILE A O 1
ATOM 900 N N . GLY A 1 107 ? 12.998 -1.290 -8.335 1.00 68.25 107 GLY A N 1
ATOM 901 C CA . GLY A 1 107 ? 11.850 -0.408 -8.195 1.00 68.25 107 GLY A CA 1
ATOM 902 C C . GLY A 1 107 ? 11.030 -0.776 -6.977 1.00 68.25 107 GLY A C 1
ATOM 903 O O . GLY A 1 107 ? 10.775 -1.953 -6.732 1.00 68.25 107 GLY A O 1
ATOM 904 N N . CYS A 1 108 ? 10.582 0.237 -6.244 1.00 60.56 108 CYS A N 1
ATOM 905 C CA . CYS A 1 108 ? 9.466 0.072 -5.326 1.00 60.56 108 CYS A CA 1
ATOM 906 C C . CYS A 1 108 ? 8.191 0.303 -6.140 1.00 60.56 108 CYS A C 1
ATOM 908 O O . CYS A 1 108 ? 8.053 1.350 -6.785 1.00 60.56 108 CYS A O 1
ATOM 910 N N . ARG A 1 109 ? 7.256 -0.656 -6.129 1.00 59.44 109 ARG A N 1
ATOM 911 C CA . ARG A 1 109 ? 5.895 -0.422 -6.631 1.00 59.44 109 ARG A CA 1
ATOM 912 C C . ARG A 1 109 ? 5.196 0.556 -5.689 1.00 59.44 109 ARG A C 1
ATOM 914 O O . ARG A 1 109 ? 4.455 0.155 -4.803 1.00 59.44 109 ARG A O 1
ATOM 921 N N . ASN A 1 110 ? 5.446 1.848 -5.871 1.00 52.47 110 ASN A N 1
ATOM 922 C CA . ASN A 1 110 ? 4.710 2.901 -5.180 1.00 52.47 110 ASN A CA 1
ATOM 923 C C . ASN A 1 110 ? 3.437 3.235 -5.968 1.00 52.47 110 ASN A C 1
ATOM 925 O O . ASN A 1 110 ? 3.370 4.265 -6.631 1.00 52.47 110 ASN A O 1
ATOM 929 N N . HIS A 1 111 ? 2.477 2.313 -5.949 1.00 48.22 111 HIS A N 1
ATOM 930 C CA . HIS A 1 111 ? 1.088 2.553 -5.556 1.00 48.22 111 HIS A CA 1
ATOM 931 C C . HIS A 1 111 ? 0.360 1.201 -5.533 1.00 48.22 111 HIS A C 1
ATOM 933 O O . HIS A 1 111 ? 0.632 0.344 -6.377 1.00 48.22 111 HIS A O 1
ATOM 939 N N . PRO A 1 112 ? -0.516 0.974 -4.544 1.00 50.69 112 PRO A N 1
ATOM 940 C CA . PRO A 1 112 ? -1.270 -0.256 -4.449 1.00 50.69 112 PRO A CA 1
ATOM 941 C C . PRO A 1 112 ? -2.183 -0.339 -5.667 1.00 50.69 112 PRO A C 1
ATOM 943 O O . PRO A 1 112 ? -2.844 0.642 -6.014 1.00 50.69 112 PRO A O 1
ATOM 946 N N . ARG A 1 113 ? -2.234 -1.511 -6.306 1.00 57.44 113 ARG A N 1
ATOM 947 C CA . ARG A 1 113 ? -3.398 -1.857 -7.114 1.00 57.44 113 ARG A CA 1
ATOM 948 C C . ARG A 1 113 ? -4.613 -1.546 -6.262 1.00 57.44 113 ARG A C 1
ATOM 950 O O . ARG A 1 113 ? -4.756 -2.134 -5.190 1.00 57.44 113 ARG A O 1
ATOM 957 N N . MET A 1 114 ? -5.433 -0.602 -6.717 1.00 69.19 114 MET A N 1
ATOM 958 C CA . MET A 1 114 ? -6.763 -0.430 -6.165 1.00 69.19 114 MET A CA 1
ATOM 959 C C . MET A 1 114 ? -7.448 -1.775 -6.334 1.00 69.19 114 MET A C 1
ATOM 961 O O . MET A 1 114 ? -7.675 -2.252 -7.446 1.00 69.19 114 MET A O 1
ATOM 965 N N . THR A 1 115 ? -7.620 -2.442 -5.212 1.00 81.44 115 THR A N 1
ATOM 966 C CA . THR A 1 115 ? -8.129 -3.799 -5.137 1.00 81.44 115 THR A CA 1
ATOM 967 C C . THR A 1 115 ? -9.481 -3.760 -4.458 1.00 81.44 115 THR A C 1
ATOM 969 O O . THR A 1 115 ? -9.834 -2.775 -3.810 1.00 81.44 115 THR A O 1
ATOM 972 N N . ARG A 1 116 ? -10.241 -4.842 -4.566 1.00 87.94 116 ARG A N 1
ATOM 973 C CA . ARG A 1 116 ? -11.540 -4.889 -3.910 1.00 87.94 116 ARG A CA 1
ATOM 974 C C . ARG A 1 116 ? -11.405 -4.960 -2.385 1.00 87.94 116 ARG A C 1
ATOM 976 O O . ARG A 1 116 ? -12.130 -4.291 -1.663 1.00 87.94 116 ARG A O 1
ATOM 983 N N . THR A 1 117 ? -10.476 -5.779 -1.887 1.00 92.62 117 THR A N 1
ATOM 984 C CA . THR A 1 117 ? -10.377 -6.118 -0.457 1.00 92.62 117 THR A CA 1
ATOM 985 C C . THR A 1 117 ? -8.929 -6.328 -0.007 1.00 92.62 117 THR A C 1
ATOM 987 O O . THR A 1 117 ? -8.094 -6.772 -0.797 1.00 92.62 117 THR A O 1
ATOM 990 N N . CYS A 1 118 ? -8.634 -6.125 1.284 1.00 93.31 118 CYS A N 1
ATOM 991 C CA . CYS A 1 118 ? -7.339 -6.509 1.872 1.00 93.31 118 CYS A CA 1
ATOM 992 C C . CYS A 1 118 ? -7.035 -8.008 1.697 1.00 93.31 118 CYS A C 1
ATOM 994 O O . CYS A 1 118 ? -5.901 -8.380 1.404 1.00 93.31 118 CYS A O 1
ATOM 996 N N . GLN A 1 119 ? -8.060 -8.864 1.757 1.00 94.69 119 GLN A N 1
ATOM 997 C CA . GLN A 1 119 ? -7.935 -10.300 1.494 1.00 94.69 119 GLN A CA 1
ATOM 998 C C . GLN A 1 119 ? -7.364 -10.599 0.099 1.00 94.69 119 GLN A C 1
ATOM 1000 O O . GLN A 1 119 ? -6.612 -11.560 -0.078 1.00 94.69 119 GLN A O 1
ATOM 1005 N N . THR A 1 120 ? -7.717 -9.787 -0.899 1.00 91.12 120 THR A N 1
ATOM 1006 C CA . THR A 1 120 ? -7.189 -9.934 -2.260 1.00 91.12 120 THR A CA 1
ATOM 1007 C C . THR A 1 120 ? -5.701 -9.593 -2.292 1.00 91.12 120 THR A C 1
ATOM 1009 O O . THR A 1 120 ? -4.926 -10.362 -2.844 1.00 91.12 120 THR A O 1
ATOM 1012 N N . LEU A 1 121 ? -5.277 -8.509 -1.626 1.00 86.88 121 LEU A N 1
ATOM 1013 C CA . LEU A 1 121 ? -3.853 -8.157 -1.507 1.00 86.88 121 LEU A CA 1
ATOM 1014 C C . LEU A 1 121 ? -3.053 -9.265 -0.820 1.00 86.88 121 LEU A C 1
ATOM 1016 O O . LEU A 1 121 ? -2.001 -9.666 -1.314 1.00 86.88 121 LEU A O 1
ATOM 1020 N N . PHE A 1 122 ? -3.574 -9.801 0.281 1.00 89.75 122 PHE A N 1
ATOM 1021 C CA . PHE A 1 122 ? -2.965 -10.935 0.969 1.00 89.75 122 PHE A CA 1
ATOM 1022 C C . PHE A 1 122 ? -2.821 -12.155 0.043 1.00 89.75 122 PHE A C 1
ATOM 1024 O O . PHE A 1 122 ? -1.743 -12.740 -0.062 1.00 89.75 122 PHE A O 1
ATOM 1031 N N . SER A 1 123 ? -3.878 -12.496 -0.701 1.00 87.44 123 SER A N 1
ATOM 1032 C CA . SER A 1 123 ? -3.875 -13.625 -1.646 1.00 87.44 123 SER A CA 1
ATOM 1033 C C . SER A 1 123 ? -2.930 -13.406 -2.838 1.00 87.44 123 SER A C 1
ATOM 1035 O O . SER A 1 123 ? -2.353 -14.366 -3.347 1.00 87.44 123 SER A O 1
ATOM 1037 N N . ASP A 1 124 ? -2.725 -12.150 -3.244 1.00 83.81 124 ASP A N 1
ATOM 1038 C CA . ASP A 1 124 ? -1.777 -11.736 -4.287 1.00 83.81 124 ASP A CA 1
ATOM 1039 C C . ASP A 1 124 ? -0.309 -11.747 -3.806 1.00 83.81 124 ASP A C 1
ATOM 1041 O O . ASP A 1 124 ? 0.609 -11.506 -4.596 1.00 83.81 124 ASP A O 1
ATOM 1045 N N . GLY A 1 125 ? -0.062 -12.048 -2.525 1.00 79.81 125 GLY A N 1
ATOM 1046 C CA . GLY A 1 125 ? 1.277 -12.206 -1.954 1.00 79.81 125 GLY A CA 1
ATOM 1047 C C . GLY A 1 125 ? 1.885 -10.924 -1.385 1.00 79.81 125 GLY A C 1
ATOM 1048 O O . GLY A 1 125 ? 3.109 -10.829 -1.272 1.00 79.81 125 GLY A O 1
ATOM 1049 N N . TYR A 1 126 ? 1.063 -9.931 -1.035 1.00 78.62 126 TYR A N 1
ATOM 1050 C CA . TYR A 1 126 ? 1.519 -8.784 -0.250 1.00 78.62 126 TYR A CA 1
ATOM 1051 C C . TYR A 1 126 ? 1.872 -9.236 1.174 1.00 78.62 126 TYR A C 1
ATOM 1053 O O . TYR A 1 126 ? 1.229 -10.120 1.730 1.00 78.62 126 TYR A O 1
ATOM 1061 N N . VAL A 1 127 ? 2.922 -8.644 1.754 1.00 76.81 127 VAL A N 1
ATOM 1062 C CA . VAL A 1 127 ? 3.515 -9.105 3.029 1.00 76.81 127 VAL A CA 1
ATOM 1063 C C . VAL A 1 127 ? 3.679 -8.008 4.083 1.00 76.81 127 VAL A C 1
ATOM 1065 O O . VAL A 1 127 ? 4.204 -8.281 5.157 1.00 76.81 127 VAL A O 1
ATOM 1068 N N . LEU A 1 128 ? 3.306 -6.764 3.773 1.00 75.81 128 LEU A N 1
ATOM 1069 C CA . LEU A 1 128 ? 3.471 -5.627 4.678 1.00 75.81 128 LEU A CA 1
ATOM 1070 C C . LEU A 1 128 ? 2.115 -5.146 5.178 1.00 75.81 128 LEU A C 1
ATOM 1072 O O . LEU A 1 128 ? 1.240 -4.836 4.374 1.00 75.81 128 LEU A O 1
ATOM 1076 N N . ASP A 1 129 ? 1.987 -5.043 6.495 1.00 81.88 129 ASP A N 1
ATOM 1077 C CA . ASP A 1 129 ? 0.869 -4.358 7.129 1.00 81.88 129 ASP A CA 1
ATOM 1078 C C . ASP A 1 129 ? 1.055 -2.849 6.912 1.00 81.88 129 ASP A C 1
ATOM 1080 O O . ASP A 1 129 ? 2.033 -2.263 7.383 1.00 81.88 129 ASP A O 1
ATOM 1084 N N . ASP A 1 130 ? 0.157 -2.236 6.144 1.00 84.50 130 ASP A N 1
ATOM 1085 C CA . ASP A 1 130 ? 0.225 -0.823 5.755 1.00 84.50 130 ASP A CA 1
ATOM 1086 C C . ASP A 1 130 ? -1.174 -0.304 5.384 1.00 84.50 130 ASP A C 1
ATOM 1088 O O . ASP A 1 130 ? -2.158 -1.052 5.371 1.00 84.50 130 ASP A O 1
ATOM 1092 N N . THR A 1 131 ? -1.272 0.986 5.075 1.00 85.38 131 THR A N 1
ATOM 1093 C CA . THR A 1 131 ? -2.475 1.607 4.528 1.00 85.38 131 THR A CA 1
ATOM 1094 C C . THR A 1 131 ? -2.584 1.353 3.025 1.00 85.38 131 THR A C 1
ATOM 1096 O O . THR A 1 131 ? -1.704 1.716 2.242 1.00 85.38 131 THR A O 1
ATOM 1099 N N . TYR A 1 132 ? -3.711 0.786 2.606 1.00 84.75 132 TYR A N 1
ATOM 1100 C CA . TYR A 1 132 ? -4.037 0.506 1.211 1.00 84.75 132 TYR A CA 1
ATOM 1101 C C . TYR A 1 132 ? -5.331 1.206 0.813 1.00 84.75 132 TYR A C 1
ATOM 1103 O O . TYR A 1 132 ? -6.207 1.451 1.640 1.00 84.75 132 TYR A O 1
ATOM 1111 N N . GLN A 1 133 ? -5.456 1.508 -0.479 1.00 88.38 133 GLN A N 1
ATOM 1112 C CA . GLN A 1 133 ? -6.707 1.981 -1.056 1.00 88.38 133 GLN A CA 1
ATOM 1113 C C . GLN A 1 133 ? -7.482 0.791 -1.622 1.00 88.38 133 GLN A C 1
ATOM 1115 O O . GLN A 1 133 ? -6.970 0.074 -2.487 1.00 88.38 133 GLN A O 1
ATOM 1120 N N . ILE A 1 134 ? -8.700 0.592 -1.128 1.00 90.50 134 ILE A N 1
ATOM 1121 C CA . ILE A 1 134 ? -9.580 -0.510 -1.515 1.00 90.50 134 ILE A CA 1
ATOM 1122 C C . ILE A 1 134 ? -10.950 0.008 -1.961 1.00 90.50 134 ILE A C 1
ATOM 1124 O O . ILE A 1 134 ? -11.322 1.139 -1.653 1.00 90.50 134 ILE A O 1
ATOM 1128 N N . ASP A 1 135 ? -11.698 -0.830 -2.668 1.00 91.31 135 ASP A N 1
ATOM 1129 C CA . ASP A 1 135 ? -13.048 -0.540 -3.150 1.00 91.31 135 ASP A CA 1
ATOM 1130 C C . ASP A 1 135 ? -13.947 -1.776 -2.948 1.00 91.31 135 ASP A C 1
ATOM 1132 O O . ASP A 1 135 ? -13.932 -2.710 -3.749 1.00 91.31 135 ASP A O 1
ATOM 1136 N N . MET A 1 136 ? -14.669 -1.822 -1.824 1.00 89.88 136 MET A N 1
ATOM 1137 C CA . MET A 1 136 ? -15.385 -3.021 -1.353 1.00 89.88 136 MET A CA 1
ATOM 1138 C C . MET A 1 136 ? -16.610 -3.389 -2.206 1.00 89.88 136 MET A C 1
ATOM 1140 O O . MET A 1 136 ? -16.899 -4.581 -2.385 1.00 89.88 136 MET A O 1
ATOM 1144 N N . ASP A 1 137 ? -17.326 -2.397 -2.735 1.00 83.38 137 ASP A N 1
ATOM 1145 C CA . ASP A 1 137 ? -18.454 -2.570 -3.655 1.00 83.38 137 ASP A CA 1
ATOM 1146 C C . ASP A 1 137 ? -18.015 -2.750 -5.113 1.00 83.38 137 ASP A C 1
ATOM 1148 O O . ASP A 1 137 ? -18.737 -3.372 -5.896 1.00 83.38 137 ASP A O 1
ATOM 1152 N N . GLY A 1 138 ? -16.776 -2.381 -5.427 1.00 79.94 138 GLY A N 1
ATOM 1153 C CA . GLY A 1 138 ? -16.070 -2.751 -6.641 1.00 79.94 138 GLY A CA 1
ATOM 1154 C C . GLY A 1 138 ? -15.691 -1.527 -7.457 1.00 79.94 138 GLY A C 1
ATOM 1155 O O . GLY A 1 138 ? -16.432 -0.559 -7.506 1.00 79.94 138 GLY A O 1
ATOM 1156 N N . ILE A 1 139 ? -14.557 -1.622 -8.158 1.00 76.25 139 ILE A N 1
ATOM 1157 C CA . ILE A 1 139 ? -13.941 -0.499 -8.881 1.00 76.25 139 ILE A CA 1
ATOM 1158 C C . ILE A 1 139 ? -14.972 0.269 -9.721 1.00 76.25 139 ILE A C 1
ATOM 1160 O O . ILE A 1 139 ? -15.591 -0.302 -10.625 1.00 76.25 139 ILE A O 1
ATOM 1164 N N . ASP A 1 140 ? -15.099 1.563 -9.418 1.00 72.12 140 ASP A N 1
ATOM 1165 C CA . ASP A 1 140 ? -16.008 2.524 -10.058 1.00 72.12 140 ASP A CA 1
ATOM 1166 C C . ASP A 1 140 ? -17.509 2.192 -9.890 1.00 72.12 140 ASP A C 1
ATOM 1168 O O . ASP A 1 140 ? -18.342 2.589 -10.714 1.00 72.12 140 ASP A O 1
ATOM 1172 N N . GLN A 1 141 ? -17.887 1.474 -8.829 1.00 75.38 141 GLN A N 1
ATOM 1173 C CA . GLN A 1 141 ? -19.279 1.151 -8.513 1.00 75.38 141 GLN A CA 1
ATOM 1174 C C . GLN A 1 141 ? -19.696 1.766 -7.188 1.00 75.38 141 GLN A C 1
ATOM 1176 O O . GLN A 1 141 ? -19.067 1.526 -6.177 1.00 75.38 141 GLN A O 1
ATOM 1181 N N . GLY A 1 142 ? -20.824 2.483 -7.182 1.00 82.56 142 GLY A N 1
ATOM 1182 C CA . GLY A 1 142 ? -21.453 2.940 -5.944 1.00 82.56 142 GLY A CA 1
ATOM 1183 C C . GLY A 1 142 ? -20.612 3.972 -5.193 1.00 82.56 142 GLY A C 1
ATOM 1184 O O . GLY A 1 142 ? -20.763 5.173 -5.432 1.00 82.56 142 GLY A O 1
ATOM 1185 N N . GLN A 1 143 ? -19.794 3.502 -4.257 1.00 85.19 143 GLN A N 1
ATOM 1186 C CA . GLN A 1 143 ? -18.927 4.294 -3.398 1.00 85.19 143 GLN A CA 1
ATOM 1187 C C . GLN A 1 143 ? -17.558 4.546 -4.037 1.00 85.19 143 GLN A C 1
ATOM 1189 O O . GLN A 1 143 ? -17.044 3.730 -4.795 1.00 85.19 143 GLN A O 1
ATOM 1194 N N . PRO A 1 144 ? -16.917 5.685 -3.724 1.00 87.12 144 PRO A N 1
ATOM 1195 C CA . PRO A 1 144 ? -15.529 5.882 -4.092 1.00 87.12 144 PRO A CA 1
ATOM 1196 C C . PRO A 1 144 ? -14.608 4.964 -3.259 1.00 87.12 144 PRO A C 1
ATOM 1198 O O . PRO A 1 144 ? -14.890 4.714 -2.079 1.00 87.12 144 PRO A O 1
ATOM 1201 N N . PRO A 1 145 ? -13.456 4.559 -3.822 1.00 90.06 145 PRO A N 1
ATOM 1202 C CA . PRO A 1 145 ? -12.417 3.832 -3.102 1.00 90.06 145 PRO A CA 1
ATOM 1203 C C . PRO A 1 145 ? -11.924 4.592 -1.865 1.00 90.06 145 PRO A C 1
ATOM 1205 O O . PRO A 1 145 ? -11.752 5.814 -1.903 1.00 90.06 145 PRO A O 1
ATOM 1208 N N . PHE A 1 146 ? -11.594 3.868 -0.798 1.00 90.62 146 PHE A N 1
ATOM 1209 C CA . PHE A 1 146 ? -11.210 4.431 0.498 1.00 90.62 146 PHE A CA 1
ATOM 1210 C C . PHE A 1 146 ? -9.965 3.773 1.088 1.00 90.62 146 PHE A C 1
ATOM 1212 O O . PHE A 1 146 ? -9.530 2.709 0.649 1.00 90.62 146 PHE A O 1
ATOM 1219 N N . GLN A 1 147 ? -9.356 4.452 2.061 1.00 91.31 147 GLN A N 1
ATOM 1220 C CA . GLN A 1 147 ? -8.132 4.000 2.712 1.00 91.31 147 GLN A CA 1
ATOM 1221 C C . GLN A 1 147 ? -8.435 3.225 3.991 1.00 91.31 147 GLN A C 1
ATOM 1223 O O . GLN A 1 147 ? -9.240 3.654 4.815 1.00 91.31 147 GLN A O 1
ATOM 1228 N N . VAL A 1 148 ? -7.751 2.098 4.151 1.00 94.00 148 VAL A N 1
ATOM 1229 C CA . VAL A 1 148 ? -7.811 1.225 5.328 1.00 94.00 148 VAL A CA 1
ATOM 1230 C C . VAL A 1 148 ? -6.428 0.670 5.619 1.00 94.00 148 VAL A C 1
ATOM 1232 O O . VAL A 1 148 ? -5.591 0.594 4.718 1.00 94.00 148 VAL A O 1
ATOM 1235 N N . THR A 1 149 ? -6.204 0.213 6.844 1.00 94.12 149 THR A N 1
ATOM 1236 C CA . THR A 1 149 ? -5.023 -0.593 7.152 1.00 94.12 149 THR A CA 1
ATOM 1237 C C . THR A 1 149 ? -5.332 -2.049 6.816 1.00 94.12 149 THR A C 1
ATOM 1239 O O . THR A 1 149 ? -6.357 -2.581 7.238 1.00 94.12 149 THR A O 1
ATOM 1242 N N . CYS A 1 150 ? -4.465 -2.707 6.052 1.00 93.31 150 CYS A N 1
ATOM 1243 C CA . CYS A 1 150 ? -4.590 -4.138 5.784 1.00 93.31 150 CYS A CA 1
ATOM 1244 C C . CYS A 1 150 ? -3.580 -4.906 6.631 1.00 93.31 150 CYS A C 1
ATOM 1246 O O . CYS A 1 150 ? -2.393 -4.592 6.565 1.00 93.31 150 CYS A O 1
ATOM 1248 N N . SER A 1 151 ? -4.023 -5.936 7.361 1.00 94.44 151 SER A N 1
ATOM 1249 C CA . SER A 1 151 ? -3.083 -6.915 7.914 1.00 94.44 151 SER A CA 1
ATOM 1250 C C . SER A 1 151 ? -2.818 -8.006 6.887 1.00 94.44 151 SER A C 1
ATOM 1252 O O . SER A 1 151 ? -3.731 -8.685 6.424 1.00 94.44 151 SER A O 1
ATOM 1254 N N . MET A 1 152 ? -1.551 -8.190 6.533 1.00 90.31 152 MET A N 1
ATOM 1255 C CA . MET A 1 152 ? -1.091 -9.229 5.614 1.00 90.31 152 MET A CA 1
ATOM 1256 C C . MET A 1 152 ? -0.726 -10.522 6.346 1.00 90.31 152 MET A C 1
ATOM 1258 O O . MET A 1 152 ? -0.200 -11.453 5.740 1.00 90.31 152 MET A O 1
ATOM 1262 N N . SER A 1 153 ? -1.001 -10.599 7.648 1.00 92.31 153 SER A N 1
ATOM 1263 C CA . SER A 1 153 ? -0.910 -11.853 8.394 1.00 92.31 153 SER A CA 1
ATOM 1264 C C . SER A 1 153 ? -2.109 -12.774 8.130 1.00 92.31 153 SER A C 1
ATOM 1266 O O . SER A 1 153 ? -1.943 -13.994 8.093 1.00 92.31 153 SER A O 1
ATOM 1268 N N . ASP A 1 154 ? -3.287 -12.194 7.892 1.00 93.94 154 ASP A N 1
ATOM 1269 C CA . ASP A 1 154 ? -4.557 -12.906 7.721 1.00 93.94 154 ASP A CA 1
ATOM 1270 C C . ASP A 1 154 ? -5.506 -12.290 6.671 1.00 93.94 154 ASP A C 1
ATOM 1272 O O . ASP A 1 154 ? -6.566 -12.856 6.408 1.00 93.94 154 ASP A O 1
ATOM 1276 N N . GLY A 1 155 ? -5.139 -11.167 6.042 1.00 93.50 155 GLY A N 1
ATOM 1277 C CA . GLY A 1 155 ? -5.964 -10.467 5.054 1.00 93.50 155 GLY A CA 1
ATOM 1278 C C . GLY A 1 155 ? -7.034 -9.550 5.654 1.00 93.50 155 GLY A C 1
ATOM 1279 O O . GLY A 1 155 ? -7.907 -9.074 4.917 1.00 93.50 155 GLY A O 1
ATOM 1280 N N . ALA A 1 156 ? -6.988 -9.282 6.963 1.00 96.31 156 ALA A N 1
ATOM 1281 C CA . ALA A 1 156 ? -7.973 -8.456 7.645 1.00 96.31 156 ALA A CA 1
ATOM 1282 C C . ALA A 1 156 ? -7.966 -6.995 7.166 1.00 96.31 156 ALA A C 1
ATOM 1284 O O . ALA A 1 156 ? -6.924 -6.402 6.875 1.00 96.31 156 ALA A O 1
ATOM 1285 N N . THR A 1 157 ? -9.163 -6.404 7.123 1.00 96.62 157 THR A N 1
ATOM 1286 C CA . THR A 1 157 ? -9.372 -4.969 6.893 1.00 96.62 157 THR A CA 1
ATOM 1287 C C . THR A 1 157 ? -9.567 -4.276 8.237 1.00 96.62 157 THR A C 1
ATOM 1289 O O . THR A 1 157 ? -10.522 -4.578 8.948 1.00 96.62 157 THR A O 1
ATOM 1292 N N . ILE A 1 158 ? -8.675 -3.351 8.583 1.00 95.75 158 ILE A N 1
ATOM 1293 C CA . ILE A 1 158 ? -8.681 -2.614 9.848 1.00 95.75 158 ILE A CA 1
ATOM 1294 C C . ILE A 1 158 ? -9.114 -1.173 9.571 1.00 95.75 158 ILE A C 1
ATOM 1296 O O . ILE A 1 158 ? -8.474 -0.443 8.808 1.00 95.75 158 ILE A O 1
ATOM 1300 N N . ILE A 1 159 ? -10.216 -0.768 10.203 1.00 95.38 159 ILE A N 1
ATOM 1301 C CA . ILE A 1 159 ? -10.768 0.584 10.109 1.00 95.38 159 ILE A CA 1
ATOM 1302 C C . ILE A 1 159 ? -10.467 1.316 11.414 1.00 95.38 159 ILE A C 1
ATOM 1304 O O . ILE A 1 159 ? -10.947 0.919 12.475 1.00 95.38 159 ILE A O 1
ATOM 1308 N N . HIS A 1 160 ? -9.697 2.395 11.312 1.00 94.69 160 HIS A N 1
ATOM 1309 C CA . HIS A 1 160 ? -9.300 3.204 12.459 1.00 94.69 160 HIS A CA 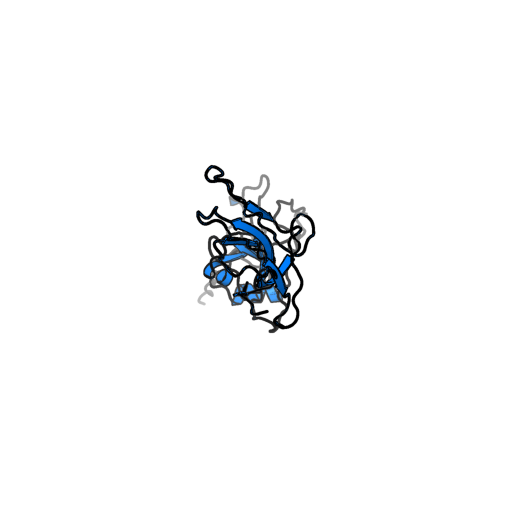1
ATOM 1310 C C . HIS A 1 160 ? -10.386 4.198 12.891 1.00 94.69 160 HIS A C 1
ATOM 1312 O O . HIS A 1 160 ? -11.260 4.582 12.103 1.00 94.69 160 HIS A O 1
ATOM 1318 N N . HIS A 1 161 ? -10.314 4.642 14.144 1.00 93.06 161 HIS A N 1
ATOM 1319 C CA . HIS A 1 161 ? -11.205 5.660 14.701 1.00 93.06 161 HIS A CA 1
ATOM 1320 C C . HIS A 1 161 ? -10.486 6.605 15.676 1.00 93.06 161 HIS A C 1
ATOM 1322 O O . HIS A 1 161 ? -9.371 6.358 16.121 1.00 93.06 161 HIS A O 1
ATOM 1328 N N . ASP A 1 162 ? -11.135 7.709 16.037 1.00 92.12 162 ASP A N 1
ATOM 1329 C CA . ASP A 1 162 ? -10.583 8.780 16.885 1.00 92.12 162 ASP A CA 1
ATOM 1330 C C . ASP A 1 162 ? -10.478 8.450 18.390 1.00 92.12 162 ASP A C 1
ATOM 1332 O O . ASP A 1 162 ? -10.044 9.279 19.190 1.00 92.12 162 ASP A O 1
ATOM 1336 N N . ALA A 1 163 ? -10.853 7.234 18.781 1.00 90.06 163 ALA A N 1
ATOM 1337 C CA . ALA A 1 163 ? -11.017 6.802 20.171 1.00 90.06 163 ALA A CA 1
ATOM 1338 C C . ALA A 1 163 ? -10.194 5.540 20.507 1.00 90.06 163 ALA A C 1
ATOM 1340 O O . ALA A 1 163 ? -10.584 4.755 21.372 1.00 90.06 163 ALA A O 1
ATOM 1341 N N . GLU A 1 164 ? -9.083 5.320 19.799 1.00 91.12 164 GLU A N 1
ATOM 1342 C CA . GLU A 1 164 ? -8.183 4.170 20.002 1.00 91.12 164 GLU A CA 1
ATOM 1343 C C . GLU A 1 164 ? -7.330 4.290 21.274 1.00 91.12 164 GLU A C 1
ATOM 1345 O O . GLU A 1 164 ? -7.010 3.289 21.921 1.00 91.12 164 GLU A O 1
ATOM 1350 N N . ASP A 1 165 ? -7.002 5.520 21.673 1.00 90.25 165 ASP A N 1
ATOM 1351 C CA . ASP A 1 165 ? -6.280 5.797 22.910 1.00 90.25 165 ASP A CA 1
ATOM 1352 C C . ASP A 1 165 ? -7.195 5.755 24.142 1.00 90.25 165 ASP A C 1
ATOM 1354 O O . ASP A 1 165 ? -8.404 5.979 24.091 1.00 90.25 165 ASP A O 1
ATOM 1358 N N . THR A 1 166 ? -6.605 5.522 25.318 1.00 86.06 166 THR A N 1
ATOM 1359 C CA . THR A 1 166 ? -7.360 5.567 26.579 1.00 86.06 166 THR A CA 1
ATOM 1360 C C . THR A 1 166 ? -7.685 7.008 26.970 1.00 86.06 166 THR A C 1
ATOM 1362 O O . THR A 1 166 ? -6.791 7.779 27.318 1.00 86.06 166 THR A O 1
ATOM 1365 N N . PHE A 1 167 ? -8.973 7.342 27.046 1.00 83.88 167 PHE A N 1
ATOM 1366 C CA . PHE A 1 167 ? -9.456 8.624 27.562 1.00 83.88 167 PHE A CA 1
ATOM 1367 C C . PHE A 1 167 ? -10.389 8.443 28.767 1.00 83.88 167 PHE A C 1
ATOM 1369 O O . PHE A 1 167 ? -10.961 7.378 29.007 1.00 83.88 167 PHE A O 1
ATOM 1376 N N . LYS A 1 168 ? -10.512 9.495 29.585 1.00 82.88 168 LYS A N 1
ATOM 1377 C CA . LYS A 1 168 ? -11.385 9.488 30.765 1.00 82.88 168 LYS A CA 1
ATOM 1378 C C . LYS A 1 168 ? -12.780 9.965 30.394 1.00 82.88 168 LYS A C 1
ATOM 1380 O O . LYS A 1 168 ? -12.955 11.092 29.938 1.00 82.88 168 LYS A O 1
ATOM 1385 N N . ILE A 1 169 ? -13.771 9.136 30.694 1.00 76.62 169 ILE A N 1
ATOM 1386 C CA . ILE A 1 169 ? -15.178 9.513 30.601 1.00 76.62 169 ILE A CA 1
ATOM 1387 C C . ILE A 1 169 ? -15.521 10.349 31.834 1.00 76.62 169 ILE A C 1
ATOM 1389 O O . ILE A 1 169 ? -15.412 9.876 32.965 1.00 76.62 169 ILE A O 1
ATOM 1393 N N . SER A 1 170 ? -15.907 11.604 31.613 1.00 72.25 170 SER A N 1
ATOM 1394 C CA . SER A 1 170 ? -16.355 12.513 32.670 1.00 72.25 170 SER A CA 1
ATOM 1395 C C . SER A 1 170 ? -17.880 12.572 32.631 1.00 72.25 170 SER A C 1
ATOM 1397 O O . SER A 1 170 ? -18.458 12.934 31.608 1.00 72.25 170 SER A O 1
ATOM 1399 N N . GLY A 1 171 ? -18.543 12.189 33.719 1.00 66.06 171 GLY A N 1
ATOM 1400 C CA . GLY A 1 171 ? -20.003 12.173 33.802 1.00 66.06 171 GLY A CA 1
ATOM 1401 C C . GLY A 1 171 ? -20.494 12.539 35.196 1.00 66.06 171 GLY A C 1
ATOM 1402 O O . GLY A 1 171 ? -19.780 12.363 36.183 1.00 66.06 171 GLY A O 1
ATOM 1403 N N . SER A 1 172 ? -21.713 13.067 35.269 1.00 63.38 172 SER A N 1
ATOM 1404 C CA . SER A 1 172 ? -22.430 13.274 36.528 1.00 63.38 172 SER A CA 1
ATOM 1405 C C . SER A 1 172 ? -23.323 12.056 36.793 1.00 63.38 172 SER A C 1
ATOM 1407 O O . SER A 1 172 ? -23.903 11.545 35.836 1.00 63.38 172 SER A O 1
ATOM 1409 N N . PRO A 1 173 ? -23.505 11.598 38.047 1.00 61.16 173 PRO A N 1
ATOM 1410 C CA . PRO A 1 173 ? -24.311 10.411 38.368 1.00 61.16 173 PRO A CA 1
ATOM 1411 C C . PRO A 1 173 ? -25.741 10.421 37.804 1.00 61.16 173 PRO A C 1
ATOM 1413 O O . PRO A 1 173 ? -26.336 9.365 37.622 1.00 61.16 173 PRO A O 1
ATOM 1416 N N . ASN A 1 174 ? -26.282 11.607 37.514 1.00 65.75 174 ASN A N 1
ATOM 1417 C CA . ASN A 1 174 ? -27.646 11.796 37.018 1.00 65.75 174 ASN A CA 1
ATOM 1418 C C . ASN A 1 174 ? -27.703 12.233 35.545 1.00 65.75 174 ASN A C 1
ATOM 1420 O O . ASN A 1 174 ? -28.754 12.672 35.083 1.00 65.75 174 ASN A O 1
ATOM 1424 N N . GLN A 1 175 ? -26.587 12.163 34.816 1.00 69.19 175 GLN A N 1
ATOM 1425 C CA . GLN A 1 175 ? -26.517 12.588 33.423 1.00 69.19 175 GLN A CA 1
ATOM 1426 C C . GLN A 1 175 ? -25.907 11.488 32.560 1.00 69.19 175 GLN A C 1
ATOM 1428 O O . GLN A 1 175 ? -24.820 10.988 32.837 1.00 69.19 175 GLN A O 1
ATOM 1433 N N . LEU A 1 176 ? -26.618 11.132 31.491 1.00 71.50 176 LEU A N 1
ATOM 1434 C CA . LEU A 1 176 ? -26.080 10.276 30.442 1.00 71.50 176 LEU A CA 1
ATOM 1435 C C . LEU A 1 176 ? -24.997 11.053 29.687 1.00 71.50 176 LEU A C 1
ATOM 1437 O O . LEU A 1 176 ? -25.273 12.116 29.128 1.00 71.50 176 LEU A O 1
ATOM 1441 N N . THR A 1 177 ? -23.780 10.516 29.681 1.00 76.69 177 THR A N 1
ATOM 1442 C CA . THR A 1 177 ? -22.685 11.000 28.837 1.00 76.69 177 THR A CA 1
ATOM 1443 C C . THR A 1 177 ? -22.582 10.079 27.627 1.00 76.69 177 THR A C 1
ATOM 1445 O O . THR A 1 177 ? -22.252 8.904 27.777 1.00 76.69 177 THR A O 1
ATOM 1448 N N . THR A 1 178 ? -22.859 10.615 26.440 1.00 79.25 178 THR A N 1
ATOM 1449 C CA . THR A 1 178 ? -22.622 9.930 25.164 1.00 79.25 178 THR A CA 1
ATOM 1450 C C . THR A 1 178 ? -21.249 10.322 24.639 1.00 79.25 178 THR A C 1
ATOM 1452 O O . THR A 1 178 ? -20.858 11.485 24.741 1.00 79.25 178 THR A O 1
ATOM 1455 N N . ILE A 1 179 ? -20.521 9.348 24.103 1.00 81.25 179 ILE A N 1
ATOM 1456 C CA . ILE A 1 179 ? -19.266 9.576 23.394 1.00 81.25 179 ILE A CA 1
ATOM 1457 C C . ILE A 1 179 ? -19.480 9.095 21.974 1.00 81.25 179 ILE A C 1
ATOM 1459 O O . ILE A 1 179 ? -19.769 7.917 21.759 1.00 81.25 179 ILE A O 1
ATOM 1463 N N . ASP A 1 180 ? -19.345 10.020 21.039 1.00 85.00 180 ASP A N 1
ATOM 1464 C CA . ASP A 1 180 ? -19.377 9.706 19.624 1.00 85.00 180 ASP A CA 1
ATOM 1465 C C . ASP A 1 180 ? -17.986 9.225 19.206 1.00 85.00 180 ASP A C 1
ATOM 1467 O O . ASP A 1 180 ? -16.978 9.821 19.586 1.00 85.00 180 ASP A O 1
ATOM 1471 N N . ILE A 1 181 ? -17.945 8.115 18.471 1.00 86.44 181 ILE A N 1
ATOM 1472 C CA . ILE A 1 181 ? -16.719 7.560 17.895 1.00 86.44 181 ILE A CA 1
ATOM 1473 C C . ILE A 1 181 ? -16.747 7.861 16.404 1.00 86.44 181 ILE A C 1
ATOM 1475 O O . ILE A 1 181 ? -17.666 7.431 15.698 1.00 86.44 181 ILE A O 1
ATOM 1479 N N . THR A 1 182 ? -15.734 8.575 15.930 1.00 90.06 182 THR A N 1
ATOM 1480 C CA . THR A 1 182 ? -15.601 8.948 14.524 1.00 90.06 182 THR A CA 1
ATOM 1481 C C . THR A 1 182 ? -14.596 8.028 13.852 1.00 90.06 182 THR A C 1
ATOM 1483 O O . THR A 1 182 ? -13.419 7.998 14.211 1.00 90.06 182 THR A O 1
ATOM 1486 N N . TYR A 1 183 ? -15.055 7.279 12.856 1.00 92.00 183 TYR A N 1
ATOM 1487 C CA . TYR A 1 183 ? -14.190 6.448 12.024 1.00 92.00 183 TYR A CA 1
ATOM 1488 C C . TYR A 1 183 ? -13.546 7.276 10.912 1.00 92.00 183 TYR A C 1
ATOM 1490 O O . TYR A 1 183 ? -14.080 8.301 10.492 1.00 92.00 183 TYR A O 1
ATOM 1498 N N . VAL A 1 184 ? -12.407 6.804 10.407 1.00 93.25 184 VAL A N 1
ATOM 1499 C CA . VAL A 1 184 ? -11.655 7.481 9.332 1.00 93.25 184 VAL A CA 1
ATOM 1500 C C . VAL A 1 184 ? -12.311 7.382 7.947 1.00 93.25 184 VAL A C 1
ATOM 1502 O O . VAL A 1 184 ? -11.842 8.020 7.007 1.00 93.25 184 VAL A O 1
ATOM 1505 N N . ILE A 1 185 ? -13.381 6.594 7.818 1.00 92.81 185 ILE A N 1
ATOM 1506 C CA . ILE A 1 185 ? -14.159 6.399 6.589 1.00 92.81 185 ILE A CA 1
ATOM 1507 C C . ILE A 1 185 ? -15.655 6.560 6.858 1.00 92.81 185 ILE A C 1
ATOM 1509 O O . ILE A 1 185 ? -16.113 6.459 8.000 1.00 92.81 185 ILE A O 1
ATOM 1513 N N . ASP A 1 186 ? -16.424 6.768 5.793 1.00 90.94 186 ASP A N 1
ATOM 1514 C CA . ASP A 1 186 ? -17.857 7.017 5.896 1.00 90.94 186 ASP A CA 1
ATOM 1515 C C . ASP A 1 186 ? -18.636 5.757 6.286 1.00 90.94 186 ASP A C 1
ATOM 1517 O O . ASP A 1 186 ? -18.300 4.633 5.909 1.00 90.94 186 ASP A O 1
ATOM 1521 N N . MET A 1 187 ? -19.763 5.939 6.980 1.00 88.75 187 MET A N 1
ATOM 1522 C CA . MET A 1 187 ? -20.596 4.823 7.448 1.00 88.75 187 MET A CA 1
ATOM 1523 C C . MET A 1 187 ? -21.050 3.891 6.310 1.00 88.75 187 MET A C 1
ATOM 1525 O O . MET A 1 187 ? -21.174 2.687 6.512 1.00 88.75 187 MET A O 1
ATOM 1529 N N . GLN A 1 188 ? -21.270 4.416 5.099 1.00 88.75 188 GLN A N 1
ATOM 1530 C CA . GLN A 1 188 ? -21.621 3.592 3.934 1.00 88.75 188 GLN A CA 1
ATOM 1531 C C . GLN A 1 188 ? -20.474 2.661 3.512 1.00 88.75 188 GLN A C 1
ATOM 1533 O O . GLN A 1 188 ? -20.727 1.511 3.159 1.00 88.75 188 GLN A O 1
ATOM 1538 N N . GLN A 1 189 ? -19.226 3.120 3.617 1.00 92.62 189 GLN A N 1
ATOM 1539 C CA . GLN A 1 189 ? -18.033 2.313 3.351 1.00 92.62 189 GLN A CA 1
ATOM 1540 C C . GLN A 1 189 ? -17.797 1.289 4.471 1.00 92.62 189 GLN A C 1
ATOM 1542 O O . GLN A 1 189 ? -17.454 0.144 4.201 1.00 92.62 189 GLN A O 1
ATOM 1547 N N . ILE A 1 190 ? -18.069 1.639 5.733 1.00 92.19 190 ILE A N 1
ATOM 1548 C CA . ILE A 1 190 ? -18.034 0.668 6.844 1.00 92.19 190 ILE A CA 1
ATOM 1549 C C . ILE A 1 190 ? -19.049 -0.457 6.609 1.00 92.19 190 ILE A C 1
ATOM 1551 O O . ILE A 1 190 ? -18.731 -1.632 6.782 1.00 92.19 190 ILE A O 1
ATOM 1555 N N . ILE A 1 191 ? -20.269 -0.111 6.188 1.00 89.69 191 ILE A N 1
ATOM 1556 C CA . ILE A 1 191 ? -21.302 -1.100 5.864 1.00 89.69 191 ILE A CA 1
ATOM 1557 C C . ILE A 1 191 ? -20.838 -2.009 4.723 1.00 89.69 191 ILE A C 1
ATOM 1559 O O . ILE A 1 191 ? -20.996 -3.221 4.840 1.00 89.69 191 ILE A O 1
ATOM 1563 N N . SER A 1 192 ? -20.215 -1.472 3.668 1.00 91.12 192 SER A N 1
ATOM 1564 C CA . SER A 1 192 ? -19.719 -2.309 2.570 1.00 91.12 192 SER A CA 1
ATOM 1565 C C . SER A 1 192 ? -18.594 -3.249 3.012 1.00 91.12 192 SER A C 1
ATOM 1567 O O . SER A 1 192 ? -18.573 -4.397 2.569 1.00 91.12 192 SER A O 1
ATOM 1569 N N . VAL A 1 193 ? -17.721 -2.833 3.937 1.00 92.69 193 VAL A N 1
ATOM 1570 C CA . VAL A 1 193 ? -16.733 -3.729 4.566 1.00 92.69 193 VAL A CA 1
ATOM 1571 C C . VAL A 1 193 ? -17.433 -4.860 5.321 1.00 92.69 193 VAL A C 1
ATOM 1573 O O . VAL A 1 193 ? -17.109 -6.025 5.102 1.00 92.69 193 VAL A O 1
ATOM 1576 N N . ILE A 1 194 ? -18.412 -4.536 6.172 1.00 90.25 194 ILE A N 1
ATOM 1577 C CA . ILE A 1 194 ? -19.148 -5.523 6.978 1.00 90.25 194 ILE A CA 1
ATOM 1578 C C . ILE A 1 194 ? -19.892 -6.523 6.085 1.00 90.25 194 ILE A C 1
ATOM 1580 O O . ILE A 1 194 ? -19.800 -7.727 6.310 1.00 90.25 194 ILE A O 1
ATOM 1584 N N . ASP A 1 195 ? -20.599 -6.044 5.061 1.00 89.81 195 ASP A N 1
ATOM 1585 C CA . ASP A 1 195 ? -21.426 -6.879 4.183 1.00 89.81 195 ASP A CA 1
ATOM 1586 C C . ASP A 1 195 ? -20.586 -7.804 3.276 1.00 89.81 195 ASP A C 1
ATOM 1588 O O . ASP A 1 195 ? -21.089 -8.823 2.799 1.00 89.81 195 ASP A O 1
ATOM 1592 N N . ASN A 1 196 ? -19.307 -7.477 3.049 1.00 89.31 196 ASN A N 1
ATOM 1593 C CA . ASN A 1 196 ? -18.372 -8.294 2.265 1.00 89.31 196 ASN A CA 1
ATOM 1594 C C . ASN A 1 196 ? -17.404 -9.125 3.137 1.00 89.31 196 ASN A C 1
ATOM 1596 O O . ASN A 1 196 ? -16.579 -9.861 2.589 1.00 89.31 196 ASN A O 1
ATOM 1600 N N . ALA A 1 197 ? -17.495 -9.045 4.468 1.00 90.81 197 ALA A N 1
ATOM 1601 C CA . ALA A 1 197 ? -16.655 -9.804 5.392 1.00 90.81 197 ALA A CA 1
ATOM 1602 C C . ALA A 1 197 ? -17.363 -11.074 5.894 1.00 90.81 197 ALA A C 1
ATOM 1604 O O . ALA A 1 197 ? -18.556 -11.079 6.187 1.00 90.81 197 ALA A O 1
ATOM 1605 N N . SER A 1 198 ? -16.615 -12.171 6.047 1.00 90.69 198 SER A N 1
ATOM 1606 C CA . SER A 1 198 ? -17.129 -13.394 6.685 1.00 90.69 198 SER A CA 1
ATOM 1607 C C . SER A 1 198 ? -17.331 -13.222 8.193 1.00 90.69 198 SER A C 1
ATOM 1609 O O . SER A 1 198 ? -18.217 -13.844 8.780 1.00 90.69 198 SER A O 1
ATOM 1611 N N . THR A 1 199 ? -16.501 -12.389 8.817 1.00 90.62 199 THR A N 1
ATOM 1612 C CA . THR A 1 199 ? -16.500 -12.084 10.248 1.00 90.62 199 THR A CA 1
ATOM 1613 C C . THR A 1 199 ? -16.154 -10.615 10.456 1.00 90.62 199 THR A C 1
ATOM 1615 O O . THR A 1 199 ? -15.333 -10.064 9.727 1.00 90.62 199 THR A O 1
ATOM 1618 N N . CYS A 1 200 ? -16.742 -9.991 11.475 1.00 89.56 200 CYS A N 1
ATOM 1619 C CA . CYS A 1 200 ? -16.437 -8.623 11.880 1.00 89.56 200 CYS A CA 1
ATOM 1620 C C . CYS A 1 200 ? -16.343 -8.569 13.404 1.00 89.56 200 CYS A C 1
ATOM 1622 O O . CYS A 1 200 ? -17.239 -9.055 14.095 1.00 89.56 200 CYS A O 1
ATOM 1624 N N . GLU A 1 201 ? -15.278 -7.962 13.920 1.00 88.81 201 GLU A N 1
ATOM 1625 C CA . GLU A 1 201 ? -15.021 -7.855 15.353 1.00 88.81 201 GLU A CA 1
ATOM 1626 C C . GLU A 1 201 ? -14.637 -6.421 15.717 1.00 88.81 201 GLU A C 1
ATOM 1628 O O . GLU A 1 201 ? -13.950 -5.733 14.966 1.00 88.81 201 GLU A O 1
ATOM 1633 N N . GLN A 1 202 ? -15.078 -5.975 16.892 1.00 86.56 202 GLN A N 1
ATOM 1634 C CA . GLN A 1 202 ? -14.651 -4.720 17.497 1.00 86.56 202 GLN A CA 1
ATOM 1635 C C . GLN A 1 202 ? -14.457 -4.946 18.993 1.00 86.56 202 GLN A C 1
ATOM 1637 O O . GLN A 1 202 ? -15.300 -5.555 19.654 1.00 86.56 202 GLN A O 1
ATOM 1642 N N . MET A 1 203 ? -13.354 -4.437 19.540 1.00 83.12 203 MET A N 1
ATOM 1643 C CA . MET A 1 203 ? -13.058 -4.532 20.965 1.00 83.12 203 MET A CA 1
ATOM 1644 C C . MET A 1 203 ? -13.204 -3.166 21.630 1.00 83.12 203 MET A C 1
ATOM 1646 O O . MET A 1 203 ? -12.554 -2.202 21.238 1.00 83.12 203 MET A O 1
ATOM 1650 N N . VAL A 1 204 ? -14.002 -3.106 22.695 1.00 79.44 204 VAL A N 1
ATOM 1651 C CA . VAL A 1 204 ? -14.120 -1.927 23.560 1.00 79.44 204 VAL A CA 1
ATOM 1652 C C . VAL A 1 204 ? -13.712 -2.321 24.971 1.00 79.44 204 VAL A C 1
ATOM 1654 O O . VAL A 1 204 ? -14.223 -3.290 25.533 1.00 79.44 204 VAL A O 1
ATOM 1657 N N . LYS A 1 205 ? -12.788 -1.562 25.564 1.00 79.88 205 LYS A N 1
ATOM 1658 C CA . LYS A 1 205 ? -12.305 -1.801 26.925 1.00 79.88 205 LYS A CA 1
ATOM 1659 C C . LYS A 1 205 ? -12.672 -0.635 27.829 1.00 79.88 205 LYS A C 1
ATOM 1661 O O . LYS A 1 205 ? -12.141 0.461 27.690 1.00 79.88 205 LYS A O 1
ATOM 1666 N N . VAL A 1 206 ? -13.525 -0.901 28.813 1.00 75.75 206 VAL A N 1
ATOM 1667 C CA . VAL A 1 206 ? -13.894 0.077 29.841 1.00 75.75 206 VAL A CA 1
ATOM 1668 C C . VAL A 1 206 ? -13.142 -0.239 31.127 1.00 75.75 206 VAL A C 1
ATOM 1670 O O . VAL A 1 206 ? -13.184 -1.362 31.627 1.00 75.75 206 VAL A O 1
ATOM 1673 N N . LYS A 1 207 ? -12.454 0.762 31.682 1.00 75.62 207 LYS A N 1
ATOM 1674 C CA . LYS A 1 207 ? -11.841 0.678 33.010 1.00 75.62 207 LYS A CA 1
ATOM 1675 C C . LYS A 1 207 ? -12.633 1.542 33.984 1.00 75.62 207 LYS A C 1
ATOM 1677 O O . LYS A 1 207 ? -12.542 2.767 33.943 1.00 75.62 207 LYS A O 1
ATOM 1682 N N . CYS A 1 208 ? -13.386 0.901 34.871 1.00 71.25 208 CYS A N 1
ATOM 1683 C CA . CYS A 1 208 ? -13.993 1.570 36.017 1.00 71.25 208 CYS A CA 1
ATOM 1684 C C . CYS A 1 208 ? -12.902 1.943 37.042 1.00 71.25 208 CYS A C 1
ATOM 1686 O O . CYS A 1 208 ? -11.831 1.334 37.063 1.00 71.25 208 CYS A O 1
ATOM 1688 N N . GLY A 1 209 ? -13.145 2.987 37.843 1.00 68.88 209 GLY A N 1
ATOM 1689 C CA . GLY A 1 209 ? -12.269 3.374 38.959 1.00 68.88 209 GLY A CA 1
ATOM 1690 C C . GLY A 1 209 ? -12.294 2.344 40.097 1.00 68.88 209 GLY A C 1
ATOM 1691 O O . GLY A 1 209 ? -12.278 1.146 39.855 1.00 68.88 209 GLY A O 1
ATOM 1692 N N . GLU A 1 210 ? -12.381 2.787 41.352 1.00 55.28 210 GLU A N 1
ATOM 1693 C CA . GLU A 1 210 ? -12.481 1.880 42.518 1.00 55.28 210 GLU A CA 1
ATOM 1694 C C . GLU A 1 210 ? -13.790 1.063 42.580 1.00 55.28 210 GLU A C 1
ATOM 1696 O O . GLU A 1 210 ? -13.962 0.230 43.466 1.00 55.28 210 GLU A O 1
ATOM 1701 N N . ALA A 1 211 ? -14.719 1.278 41.644 1.00 54.06 211 ALA A N 1
ATOM 1702 C CA . ALA A 1 211 ? -15.904 0.446 41.506 1.00 54.06 211 ALA A CA 1
ATOM 1703 C C . ALA A 1 211 ? -15.526 -0.887 40.846 1.00 54.06 211 ALA A C 1
ATOM 1705 O O . ALA A 1 211 ? -15.155 -0.927 39.672 1.00 54.06 211 ALA A O 1
ATOM 1706 N N . ASP A 1 212 ? -15.636 -1.970 41.613 1.00 51.25 212 ASP A N 1
ATOM 1707 C CA . ASP A 1 212 ? -15.456 -3.337 41.134 1.00 51.25 212 ASP A CA 1
ATOM 1708 C C . ASP A 1 212 ? -16.428 -3.621 39.967 1.00 51.25 212 ASP A C 1
ATOM 1710 O O . ASP A 1 212 ? -17.645 -3.538 40.161 1.00 51.25 212 ASP A O 1
ATOM 1714 N N . PRO A 1 213 ? -15.939 -3.978 38.763 1.00 49.06 213 PRO A N 1
ATOM 1715 C CA . PRO A 1 213 ? -16.779 -4.368 37.632 1.00 49.06 213 PRO A CA 1
ATOM 1716 C C . PRO A 1 213 ? -17.755 -5.511 37.950 1.00 49.06 213 PRO A C 1
ATOM 1718 O O . PRO A 1 213 ? -18.774 -5.640 37.280 1.00 49.06 213 PRO A O 1
ATOM 1721 N N . SER A 1 214 ? -17.489 -6.322 38.981 1.00 50.31 214 SER A N 1
ATOM 1722 C CA . SER A 1 214 ? -18.394 -7.374 39.461 1.00 50.31 214 SER A CA 1
ATOM 1723 C C . SER A 1 214 ? -19.673 -6.834 40.126 1.00 50.31 214 SER A C 1
ATOM 1725 O O . SER A 1 214 ? -20.662 -7.557 40.245 1.00 50.31 214 SER A O 1
ATOM 1727 N N . THR A 1 215 ? -19.685 -5.550 40.510 1.00 47.44 215 THR A N 1
ATOM 1728 C CA . THR A 1 215 ? -20.868 -4.836 41.022 1.00 47.44 215 THR A CA 1
ATOM 1729 C C . THR A 1 215 ? -21.729 -4.232 39.911 1.00 47.44 215 THR A C 1
ATOM 1731 O O . THR A 1 215 ? -22.837 -3.759 40.178 1.00 47.44 215 THR A O 1
ATOM 1734 N N . LEU A 1 216 ? -21.262 -4.279 38.655 1.00 53.44 216 LEU A N 1
ATOM 1735 C CA . LEU A 1 216 ? -22.086 -3.969 37.492 1.00 53.44 216 LEU A CA 1
ATOM 1736 C C . LEU A 1 216 ? -23.171 -5.040 37.399 1.00 53.44 216 LEU A C 1
ATOM 1738 O O . LEU A 1 216 ? -22.883 -6.232 37.302 1.00 53.44 216 LEU A O 1
ATOM 1742 N N . SER A 1 217 ? -24.432 -4.619 37.478 1.00 52.03 217 SER A N 1
ATOM 1743 C CA . SER A 1 217 ? -25.561 -5.542 37.453 1.00 52.03 217 SER A CA 1
ATOM 1744 C C . SER A 1 217 ? -25.472 -6.484 36.248 1.00 52.03 217 SER A C 1
ATOM 1746 O O . SER A 1 217 ? -25.379 -6.044 35.101 1.00 52.03 217 SER A O 1
ATOM 1748 N N . GLN A 1 218 ? -25.568 -7.794 36.499 1.00 53.41 218 GLN A N 1
ATOM 1749 C CA . GLN A 1 218 ? -25.721 -8.803 35.442 1.00 53.41 218 GLN A CA 1
ATOM 1750 C C . GLN A 1 218 ? -27.042 -8.630 34.670 1.00 53.41 218 GLN A C 1
ATOM 1752 O O . GLN A 1 218 ? -27.244 -9.261 33.635 1.00 53.41 218 GLN A O 1
ATOM 1757 N N . HIS A 1 219 ? -27.947 -7.772 35.156 1.00 52.75 219 HIS A N 1
ATOM 1758 C CA . HIS A 1 219 ? -29.192 -7.453 34.482 1.00 52.75 219 HIS A CA 1
ATOM 1759 C C . HIS A 1 219 ? -28.937 -6.453 33.330 1.00 52.75 219 HIS A C 1
ATOM 1761 O O . HIS A 1 219 ? -28.503 -5.330 33.597 1.00 52.75 219 HIS A O 1
ATOM 1767 N N . PRO A 1 220 ? -29.270 -6.791 32.067 1.00 52.22 220 PRO A N 1
ATOM 1768 C CA . PRO A 1 220 ? -28.999 -5.962 30.878 1.00 52.22 220 PRO A CA 1
ATOM 1769 C C . PRO A 1 220 ? -29.497 -4.509 30.996 1.00 52.22 220 PRO A C 1
ATOM 1771 O O . PRO A 1 220 ? -28.837 -3.557 30.590 1.00 52.22 220 PRO A O 1
ATOM 1774 N N . ALA A 1 221 ? -30.659 -4.329 31.630 1.00 54.41 221 ALA A N 1
ATOM 1775 C CA . ALA A 1 221 ? -31.291 -3.025 31.829 1.00 54.41 221 ALA A CA 1
ATOM 1776 C C . ALA A 1 221 ? -30.571 -2.111 32.842 1.00 54.41 221 ALA A C 1
ATOM 1778 O O . ALA A 1 221 ? -30.798 -0.904 32.826 1.00 54.41 221 ALA A O 1
ATOM 1779 N N . LEU A 1 222 ? -29.730 -2.674 33.715 1.00 56.94 222 LEU A N 1
ATOM 1780 C CA . LEU A 1 222 ? -29.054 -1.980 34.819 1.00 56.94 222 LEU A CA 1
ATOM 1781 C C . LEU A 1 222 ? -27.544 -1.812 34.573 1.00 56.94 222 LEU A C 1
ATOM 1783 O O . LEU A 1 222 ? -26.806 -1.418 35.475 1.00 56.94 222 LEU A O 1
ATOM 1787 N N . GLN A 1 223 ? -27.083 -2.110 33.356 1.00 64.50 223 GLN A N 1
ATOM 1788 C CA . GLN A 1 223 ? -25.715 -1.855 32.916 1.00 64.50 223 GLN A CA 1
ATOM 1789 C C . GLN A 1 223 ? -25.487 -0.334 32.810 1.00 64.50 223 GLN A C 1
ATOM 1791 O O . GLN A 1 223 ? -26.216 0.335 32.071 1.00 64.50 223 GLN A O 1
ATOM 1796 N N . PRO A 1 224 ? -24.492 0.238 33.515 1.00 66.12 224 PRO A N 1
ATOM 1797 C CA . PRO A 1 224 ? -24.233 1.679 33.492 1.00 66.12 224 PRO A CA 1
ATOM 1798 C C . PRO A 1 224 ? -23.529 2.147 32.214 1.00 66.12 224 PRO A C 1
ATOM 1800 O O . PRO A 1 224 ? -23.418 3.349 31.992 1.00 66.12 224 PRO A O 1
ATOM 1803 N N . VAL A 1 225 ? -23.063 1.221 31.373 1.00 72.88 225 VAL A N 1
ATOM 1804 C CA . VAL A 1 225 ? -22.461 1.525 30.075 1.00 72.88 225 VAL A CA 1
ATOM 1805 C C . VAL A 1 225 ? -23.168 0.687 29.011 1.00 72.88 225 VAL A C 1
ATOM 1807 O O . VAL A 1 225 ? -23.384 -0.512 29.200 1.00 72.88 225 VAL A O 1
ATOM 1810 N N . LYS A 1 226 ? -23.539 1.331 27.904 1.00 76.62 226 LYS A N 1
ATOM 1811 C CA . LYS A 1 226 ? -24.190 0.735 26.729 1.00 76.62 226 LYS A CA 1
ATOM 1812 C C . LYS A 1 226 ? -23.437 1.185 25.479 1.00 76.62 226 LYS A C 1
ATOM 1814 O O . LYS A 1 226 ? -22.836 2.256 25.500 1.00 76.62 226 LYS A O 1
ATOM 1819 N N . TRP A 1 227 ? -23.486 0.400 24.408 1.00 78.88 227 TRP A N 1
ATOM 1820 C CA . TRP A 1 227 ? -22.933 0.786 23.105 1.00 78.88 227 TRP A CA 1
ATOM 1821 C C . TRP A 1 227 ? -24.058 1.055 22.102 1.00 78.88 227 TRP A C 1
ATOM 1823 O O . TRP A 1 227 ? -25.163 0.529 22.246 1.00 78.88 227 TRP A O 1
ATOM 1833 N N . GLY A 1 228 ? -23.792 1.917 21.122 1.00 81.00 228 GLY A N 1
ATOM 1834 C CA . GLY A 1 228 ? -24.717 2.213 20.029 1.00 81.00 228 GLY A CA 1
ATOM 1835 C C . GLY A 1 228 ? -24.476 1.286 18.842 1.00 81.00 228 GLY A C 1
ATOM 1836 O O . GLY A 1 228 ? -23.332 1.078 18.446 1.00 81.00 228 GLY A O 1
ATOM 1837 N N . SER A 1 229 ? -25.541 0.733 18.267 1.00 78.56 229 SER A N 1
ATOM 1838 C CA . SER A 1 229 ? -25.471 -0.044 17.031 1.00 78.56 229 SER A CA 1
ATOM 1839 C C . SER A 1 229 ? -25.102 0.843 15.834 1.00 78.56 229 SER A C 1
ATOM 1841 O O . SER A 1 229 ? -25.121 2.071 15.914 1.00 78.56 229 SER A O 1
ATOM 1843 N N . ARG A 1 230 ? -24.862 0.226 14.669 1.00 75.12 230 ARG A N 1
ATOM 1844 C CA . ARG A 1 230 ? -24.644 0.948 13.399 1.00 75.12 230 ARG A CA 1
ATOM 1845 C C . ARG A 1 230 ? -25.779 1.911 13.011 1.00 75.12 230 ARG A C 1
ATOM 1847 O O . ARG A 1 230 ? -25.553 2.823 12.227 1.00 75.12 230 ARG A O 1
ATOM 1854 N N . SER A 1 231 ? -26.996 1.698 13.522 1.00 75.31 231 SER A N 1
ATOM 1855 C CA . SER A 1 231 ? -28.156 2.577 13.309 1.00 75.31 231 SER A CA 1
ATOM 1856 C C . SER A 1 231 ? -28.334 3.622 14.419 1.00 75.31 231 SER A C 1
ATOM 1858 O O . SER A 1 231 ? -29.316 4.359 14.407 1.00 75.31 231 SER A O 1
ATOM 1860 N N . GLY A 1 232 ? -27.404 3.694 15.378 1.00 75.19 232 GLY A N 1
ATOM 1861 C CA . GLY A 1 232 ? -27.477 4.583 16.539 1.00 75.19 232 GLY A CA 1
ATOM 1862 C C . GLY A 1 232 ? -28.384 4.072 17.663 1.00 75.19 232 GLY A C 1
ATOM 1863 O O . GLY A 1 232 ? -28.616 4.787 18.637 1.00 75.19 232 GLY A O 1
ATOM 1864 N N . GLU A 1 233 ? -28.905 2.847 17.564 1.00 81.56 233 GLU A N 1
ATOM 1865 C CA . GLU A 1 233 ? -29.760 2.270 18.603 1.00 81.56 233 GLU A CA 1
ATOM 1866 C C . GLU A 1 233 ? -28.925 1.807 19.799 1.00 81.56 233 GLU A C 1
ATOM 1868 O O . GLU A 1 233 ? -27.940 1.087 19.644 1.00 81.56 233 GLU A O 1
ATOM 1873 N N . LEU A 1 234 ? -29.328 2.184 21.013 1.00 78.06 234 LEU A N 1
ATOM 1874 C CA . LEU A 1 234 ? -28.653 1.731 22.227 1.00 78.06 234 LEU A CA 1
ATOM 1875 C C . LEU A 1 234 ? -28.882 0.236 22.452 1.00 78.06 234 LEU A C 1
ATOM 1877 O O . LEU A 1 234 ? -30.008 -0.222 22.665 1.00 78.06 234 LEU A O 1
ATOM 1881 N N . MET A 1 235 ? -27.788 -0.508 22.486 1.00 78.06 235 MET A N 1
ATOM 1882 C CA . MET A 1 235 ? -27.793 -1.946 22.686 1.00 78.06 235 MET A CA 1
ATOM 1883 C C . MET A 1 235 ? -27.911 -2.281 24.173 1.00 78.06 235 MET A C 1
ATOM 1885 O O . MET A 1 235 ? -27.288 -1.659 25.035 1.00 78.06 235 MET A O 1
ATOM 1889 N N . GLN A 1 236 ? -28.748 -3.273 24.487 1.00 70.50 236 GLN A N 1
ATOM 1890 C CA . GLN A 1 236 ? -29.008 -3.694 25.871 1.00 70.50 236 GLN A CA 1
ATOM 1891 C C . GLN A 1 236 ? -27.980 -4.713 26.387 1.00 70.50 236 GLN A C 1
ATOM 1893 O O . GLN A 1 236 ? -27.953 -4.996 27.579 1.00 70.50 236 GLN A O 1
ATOM 1898 N N . ASN A 1 237 ? -27.144 -5.284 25.519 1.00 69.06 237 ASN A N 1
ATOM 1899 C CA . ASN A 1 237 ? -26.095 -6.244 25.870 1.00 69.06 237 ASN A CA 1
ATOM 1900 C C . ASN A 1 237 ? -24.766 -5.847 25.208 1.00 69.06 237 ASN A C 1
ATOM 1902 O O . ASN A 1 237 ? -24.783 -5.086 24.256 1.00 69.06 237 ASN A O 1
ATOM 1906 N N . TRP A 1 238 ? -23.627 -6.360 25.681 1.00 67.94 238 TRP A N 1
ATOM 1907 C CA . TRP A 1 238 ? -22.272 -6.061 25.167 1.00 67.94 238 TRP A CA 1
ATOM 1908 C C . TRP A 1 238 ? -21.798 -7.029 24.067 1.00 67.94 238 TRP A C 1
ATOM 1910 O O . TRP A 1 238 ? -20.610 -7.304 23.937 1.00 67.94 238 TRP A O 1
ATOM 1920 N N . GLY A 1 239 ? -22.734 -7.573 23.287 1.00 56.44 239 GLY A N 1
ATOM 1921 C CA . GLY A 1 239 ? -22.468 -8.717 22.416 1.00 56.44 239 GLY A CA 1
ATOM 1922 C C . GLY A 1 239 ? -22.686 -10.043 23.151 1.00 56.44 239 GLY A C 1
ATOM 1923 O O . GLY A 1 239 ? -22.373 -10.202 24.329 1.00 56.44 239 GLY A O 1
ATOM 1924 N N . GLY A 1 240 ? -23.336 -10.974 22.461 1.00 52.53 240 GLY A N 1
ATOM 1925 C CA . GLY A 1 240 ? -23.897 -12.208 23.009 1.00 52.53 240 GLY A CA 1
ATOM 1926 C C . GLY A 1 240 ? -25.258 -12.490 22.366 1.00 52.53 240 GLY A C 1
ATOM 1927 O O . GLY A 1 240 ? -25.881 -11.557 21.845 1.00 52.53 240 GLY A O 1
ATOM 1928 N N . PRO A 1 241 ? -25.731 -13.749 22.357 1.00 44.28 241 PRO A N 1
ATOM 1929 C CA . PRO A 1 241 ? -27.034 -14.078 21.790 1.00 44.28 241 PRO A CA 1
ATOM 1930 C C . PRO A 1 241 ? -28.113 -13.192 22.420 1.00 44.28 241 PRO A C 1
ATOM 1932 O O . PRO A 1 241 ? -28.075 -12.915 23.623 1.00 44.28 241 PRO A O 1
ATOM 1935 N N . LEU A 1 242 ? -29.061 -12.724 21.599 1.00 45.03 242 LEU A N 1
ATOM 1936 C CA . LEU A 1 242 ? -30.255 -12.047 22.097 1.00 45.03 242 LEU A CA 1
ATOM 1937 C C . LEU A 1 242 ? -30.859 -12.943 23.178 1.00 45.03 242 LEU A C 1
ATOM 1939 O O . LEU A 1 242 ? -31.255 -14.074 22.896 1.00 45.03 242 LEU A O 1
ATOM 1943 N N . VAL A 1 243 ? -30.916 -12.453 24.416 1.00 44.25 243 VAL A N 1
ATOM 1944 C CA . VAL A 1 243 ? -31.724 -13.108 25.438 1.00 44.25 243 VAL A CA 1
ATOM 1945 C C . VAL A 1 243 ? -33.161 -12.869 25.004 1.00 44.25 243 VAL A C 1
ATOM 1947 O O . VAL A 1 243 ? -33.748 -11.830 25.300 1.00 44.25 243 VAL A O 1
ATOM 1950 N N . THR A 1 244 ? -33.718 -13.801 24.233 1.00 38.62 244 THR A N 1
ATOM 1951 C CA . THR A 1 244 ? -35.160 -13.897 24.064 1.00 38.62 244 THR A CA 1
ATOM 1952 C C . THR A 1 244 ? -35.713 -14.118 25.460 1.00 38.62 244 THR A C 1
ATOM 1954 O O . THR A 1 244 ? -35.625 -15.222 25.999 1.00 38.62 244 THR A O 1
ATOM 1957 N N . LEU A 1 245 ? -36.229 -13.056 26.078 1.00 38.50 245 LEU A N 1
ATOM 1958 C CA . LEU A 1 245 ? -37.159 -13.200 27.183 1.00 38.50 245 LEU A CA 1
ATOM 1959 C C . LEU A 1 245 ? -38.281 -14.073 26.630 1.00 38.50 245 LEU A C 1
ATOM 1961 O O . LEU A 1 245 ? -39.054 -13.628 25.782 1.00 38.50 245 LEU A O 1
ATOM 1965 N N . ALA A 1 246 ? -38.299 -15.343 27.036 1.00 34.12 246 ALA A N 1
ATOM 1966 C CA . ALA A 1 246 ? -39.447 -16.193 26.818 1.00 34.12 246 ALA A CA 1
ATOM 1967 C C . ALA A 1 246 ? -40.651 -15.399 27.325 1.00 34.12 246 ALA A C 1
ATOM 1969 O O . ALA A 1 246 ? -40.672 -14.974 28.485 1.00 34.12 246 ALA A O 1
ATOM 1970 N N . ALA A 1 247 ? -41.599 -15.123 26.429 1.00 31.22 247 ALA A N 1
ATOM 1971 C CA . ALA A 1 247 ? -42.873 -14.562 26.830 1.00 31.22 247 ALA A CA 1
ATOM 1972 C C . ALA A 1 247 ? -43.408 -15.427 27.982 1.00 31.22 247 ALA A C 1
ATOM 1974 O O . ALA A 1 247 ? -43.292 -16.658 27.903 1.00 31.22 247 ALA A O 1
ATOM 1975 N N . PRO A 1 248 ? -43.941 -14.829 29.061 1.00 33.31 248 PRO A N 1
ATOM 1976 C CA . PRO A 1 248 ? -44.603 -15.622 30.075 1.00 33.31 248 PRO A CA 1
ATOM 1977 C C . PRO A 1 248 ? -45.715 -16.387 29.363 1.00 33.31 248 PRO A C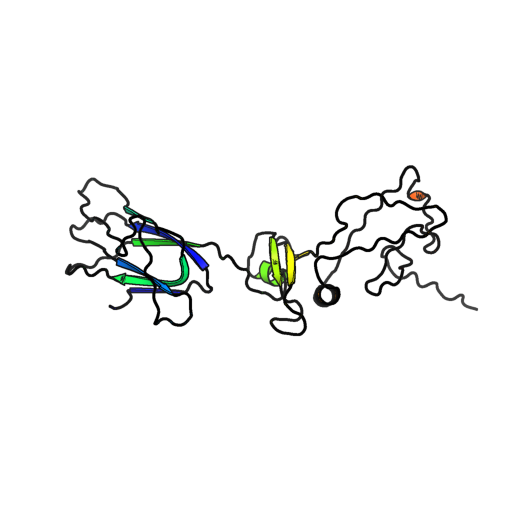 1
ATOM 1979 O O . PRO A 1 248 ? -46.574 -15.793 28.710 1.00 33.31 248 PRO A O 1
ATOM 1982 N N . VAL A 1 249 ? -45.639 -17.713 29.434 1.00 35.72 249 VAL A N 1
ATOM 1983 C CA . VAL A 1 249 ? -46.770 -18.568 29.102 1.00 35.72 249 VAL A CA 1
ATOM 1984 C C . VAL A 1 249 ? -47.854 -18.180 30.103 1.00 35.72 249 VAL A C 1
ATOM 1986 O O . VAL A 1 249 ? -47.697 -18.421 31.301 1.00 35.72 249 VAL A O 1
ATOM 1989 N N . VAL A 1 250 ? -48.870 -17.467 29.614 1.00 44.03 250 VAL A N 1
ATOM 1990 C CA . VAL A 1 250 ? -50.144 -17.266 30.314 1.00 44.03 250 VAL A CA 1
ATOM 1991 C C . VAL A 1 250 ? -50.914 -18.576 30.278 1.00 44.03 250 VAL A C 1
ATOM 1993 O O . VAL A 1 250 ? -50.934 -19.201 29.192 1.00 44.03 250 VAL A O 1
#

Sequence (250 aa):
MDSIDIVDLGERTRVSGIIIQKPYYWHGCITSFHLEYAISDDVTKWIPILNSDRTEVFQVKAYFTQHQRERHISYFYSSVLARFIRLNEGLDNSPWHCFLMRFDFIGCRNHPRMTRTCQTLFSDGYVLDDTYQIDMDGIDQGQPPFQVTCSMSDGATIIHHDAEDTFKISGSPNQLTTIDITYVIDMQQIISVIDNASTCEQMVKVKCGEADPSTLSQHPALQPVKWGSRSGELMQNWGGPLVTLAAPVV